Protein AF-X1I7R7-F1 (afdb_monomer_lite)

Foldseek 3Di:
DDPDDAFAEDAAEVCCCQVPVVLVDWDFDWDFDPDDLVLLLLLLVCLVVWDEWDADPPPRDIDTQKYQDPVVLAIAGDPVNQCVSCVSSVHPGQPDPVNVVSRLSNRLLNSLPPSDDEPQQWHQDPLATWGADNVPRDTDPPDADPSCNRSNNCSNVVGDRDTDTDGPDIDGSLRVQLSHNYYHYDDPPCPVVQVVCCVRPVDHDDDDDDPDDDPDDDDDDDDDPDPVVVLVVVLVVVVVCLVVQFQDDDDDDDPVVQVVSVVVCVVVVHDDDGDHVPDVVVVVVVVVCRRGGD

InterPro domains:
  IPR000185 Protein translocase subunit SecA [PR00906] (135-157)
  IPR000185 Protein translocase subunit SecA [PR00906] (172-189)
  IPR000185 Protein translocase subunit SecA [PR00906] (209-222)
  IPR000185 Protein translocase subunit SecA [PTHR30612] (4-292)
  IPR011115 SecA DEAD-like, N-terminal [PF07517] (2-197)
  IPR011115 SecA DEAD-like, N-terminal [SM00957] (1-198)
  IPR011130 SecA, preprotein cross-linking domain [PF01043] (36-154)
  IPR011130 SecA, preprotein cross-linking domain [SM00958] (32-154)
  IPR014018 SecA motor DEAD [PS51196] (1-294)
  IPR027417 P-loop containing nucleoside triphosphate hydrolase [G3DSA:3.40.50.300] (213-294)
  IPR027417 P-loop containing nucleoside triphosphate hydrolase [SSF52540] (3-211)
  IPR027417 P-loop containing nucleoside triphosphate hydrolase [SSF52540] (214-292)
  IPR036670 SecA, preprotein cross-linking domain superfamily [SSF81767] (31-164)
  IPR044722 SecA, C-terminal helicase domain [PF21090] (214-293)

pLDDT: mean 89.54, std 7.27, range [51.84, 97.81]

Organism: NCBI:txid412755

Radius of gyration: 31.07 Å; chains: 1; bounding box: 67×53×88 Å

Secondary structure (DSSP, 8-state):
--SPPP--EEEEETHHIIIIIGGGS-EEEEEE----HHHHHHHHTTGGGSPB--B-TTT--B-SSEEEETTTTEEEE-HHHHHHHHHHHT-S-S-STTTHHHHHHHHHHHHHHHT--BTTTEEEETTEEEEE-TTT--EETT---TTTHHHHHHHHTT--PPPPEEEEEEE-HHHHHTTSSEEEEE-SSTTTTHHHIIIII-PPP--PPPSS---PPPPPP---SSHHHHHHHHHHHHHHHHHTT-------SSHHHHHHHHHHHHHTT-------SS-HHHHHHHHHHTTS--

Sequence (294 aa):
NRVQRPLHYAIVDEVDSILVDEARTPLIISGPSEESTDKYYKVDKIIPRLKKGSRDEITKEETGDFIINEKERTTYLTEEGGVNVARLLGLDNLHDLDTMEYKHHVNQALRAHYNFKQDVHYMIKDGQVMIVDEFTGRMMPGRRWSDGLHQAIEAKENVKIRSENQTLATVTFQNYFRMYEKLAGMTGTAATEAMEFSQIYKLDVVVIPTNRSLIRTNYPDVIYKTEKEKFKAAVDGIEELYKKRRPVLVGTISIDKSEKLSQLLRKRNIPHNVLNAKYHQREAQIVAQAGHLG

Structure (mmCIF, N/CA/C/O backbone):
data_AF-X1I7R7-F1
#
_entry.id   AF-X1I7R7-F1
#
loop_
_atom_site.group_PDB
_atom_site.id
_atom_site.type_symbol
_atom_site.label_atom_id
_atom_site.label_alt_id
_atom_site.label_comp_id
_atom_site.label_asym_id
_atom_site.label_entity_id
_atom_site.label_seq_id
_atom_site.pdbx_PDB_ins_code
_atom_site.Cartn_x
_atom_site.Cartn_y
_atom_site.Cartn_z
_atom_site.occupancy
_atom_site.B_iso_or_equiv
_atom_site.auth_seq_id
_atom_site.auth_comp_id
_atom_site.auth_asym_id
_atom_site.auth_atom_id
_atom_site.pdbx_PDB_model_num
ATOM 1 N N . ASN A 1 1 ? -19.112 -18.665 6.125 1.00 51.84 1 ASN A N 1
ATOM 2 C CA . ASN A 1 1 ? -18.477 -19.688 5.259 1.00 51.84 1 ASN A CA 1
ATOM 3 C C . ASN A 1 1 ? -17.062 -19.262 4.901 1.00 51.84 1 ASN A C 1
ATOM 5 O O . ASN A 1 1 ? -16.901 -18.179 4.360 1.00 51.84 1 ASN A O 1
ATOM 9 N N . ARG A 1 2 ? -16.039 -20.063 5.237 1.00 75.88 2 ARG A N 1
ATOM 10 C CA . ARG A 1 2 ? -14.649 -19.836 4.795 1.00 75.88 2 ARG A CA 1
ATOM 11 C C . ARG A 1 2 ? -14.455 -20.492 3.426 1.00 75.88 2 ARG A C 1
ATOM 13 O O . ARG A 1 2 ? -14.854 -21.637 3.256 1.00 75.88 2 ARG A O 1
ATOM 20 N N . VAL A 1 3 ? -13.870 -19.769 2.470 1.00 92.62 3 VAL A N 1
ATOM 21 C CA . VAL A 1 3 ? -13.636 -20.273 1.099 1.00 92.62 3 VAL A CA 1
ATOM 22 C C . VAL A 1 3 ? -12.311 -21.028 0.951 1.00 92.62 3 VAL A C 1
ATOM 24 O O . VAL A 1 3 ? -12.148 -21.799 0.012 1.00 92.62 3 VAL A O 1
ATOM 27 N N . GLN A 1 4 ? -11.373 -20.836 1.882 1.00 91.94 4 GLN A N 1
ATOM 28 C CA . GLN A 1 4 ? -10.096 -21.549 1.918 1.00 91.94 4 GLN A CA 1
ATOM 29 C C . GLN A 1 4 ? -10.114 -22.676 2.960 1.00 91.94 4 GLN A C 1
ATOM 31 O O . GLN A 1 4 ? -10.668 -22.531 4.053 1.00 91.94 4 GLN A O 1
ATOM 36 N N . ARG A 1 5 ? -9.460 -23.787 2.611 1.00 93.12 5 ARG A N 1
ATOM 37 C CA . ARG A 1 5 ? -9.038 -24.858 3.530 1.00 93.12 5 ARG A CA 1
ATOM 38 C C . ARG A 1 5 ? -7.656 -24.522 4.138 1.00 93.12 5 ARG A C 1
ATOM 40 O O . ARG A 1 5 ? -7.064 -23.535 3.701 1.00 93.12 5 ARG A O 1
ATOM 47 N N . PRO A 1 6 ? -7.126 -25.299 5.106 1.00 93.75 6 PRO A N 1
ATOM 48 C CA . PRO A 1 6 ? -5.790 -25.065 5.662 1.00 93.75 6 PRO A CA 1
ATOM 49 C C . PRO A 1 6 ? -4.696 -24.916 4.591 1.00 93.75 6 PRO A C 1
ATOM 51 O O . PRO A 1 6 ? -4.741 -25.570 3.544 1.00 93.75 6 PRO A O 1
ATOM 54 N N . LEU A 1 7 ? -3.732 -24.032 4.857 1.00 96.38 7 LEU A N 1
ATOM 55 C CA . LEU A 1 7 ? -2.675 -23.644 3.923 1.00 96.38 7 LEU A CA 1
ATOM 56 C C . LEU A 1 7 ? -1.506 -24.634 4.002 1.00 96.38 7 LEU A C 1
ATOM 58 O O . LEU A 1 7 ? -0.688 -24.573 4.911 1.00 96.38 7 LEU A O 1
ATOM 62 N N . HIS A 1 8 ? -1.432 -25.558 3.044 1.00 96.50 8 HIS A N 1
ATOM 63 C CA . HIS A 1 8 ? -0.457 -26.652 3.083 1.00 96.50 8 HIS A CA 1
ATOM 64 C C . HIS A 1 8 ? 0.831 -26.333 2.308 1.00 96.50 8 HIS A C 1
ATOM 66 O O . HIS A 1 8 ? 1.912 -26.296 2.880 1.00 96.50 8 HIS A O 1
ATOM 72 N N . TYR A 1 9 ? 0.750 -26.087 0.995 1.00 97.69 9 TYR A N 1
ATOM 73 C CA . TYR A 1 9 ? 1.935 -25.824 0.170 1.00 97.69 9 TYR A CA 1
ATOM 74 C C . TYR A 1 9 ? 1.688 -24.700 -0.835 1.00 97.69 9 TYR A C 1
ATOM 76 O O . TYR A 1 9 ? 0.693 -24.737 -1.559 1.00 97.69 9 TYR A O 1
ATOM 84 N N . ALA A 1 10 ? 2.608 -23.735 -0.887 1.00 97.81 10 ALA A N 1
ATOM 85 C CA . ALA A 1 10 ? 2.668 -22.703 -1.916 1.00 97.81 10 ALA A CA 1
ATOM 86 C C . ALA A 1 10 ? 3.987 -22.774 -2.696 1.00 97.81 10 ALA A C 1
ATOM 88 O O . ALA A 1 10 ? 5.062 -22.915 -2.109 1.00 97.81 10 ALA A O 1
ATOM 89 N N . ILE A 1 11 ? 3.883 -22.636 -4.018 1.00 97.50 11 ILE A N 1
ATOM 90 C CA . ILE A 1 11 ? 5.006 -22.359 -4.916 1.00 97.50 11 ILE A CA 1
ATOM 91 C C . ILE A 1 11 ? 4.739 -20.986 -5.523 1.00 97.50 11 ILE A C 1
ATOM 93 O O . ILE A 1 11 ? 3.734 -20.809 -6.208 1.00 97.50 11 ILE A O 1
ATOM 97 N N . VAL A 1 12 ? 5.600 -20.022 -5.223 1.00 96.69 12 VAL A N 1
ATOM 98 C CA . VAL A 1 12 ? 5.460 -18.633 -5.664 1.00 96.69 12 VAL A CA 1
ATOM 99 C C . VAL A 1 12 ? 6.305 -18.420 -6.917 1.00 96.69 12 VAL A C 1
ATOM 101 O O . VAL A 1 12 ? 7.521 -18.601 -6.886 1.00 96.69 12 VAL A O 1
ATOM 104 N N . ASP A 1 13 ? 5.653 -18.068 -8.019 1.00 96.69 13 ASP A N 1
ATOM 105 C CA . ASP A 1 13 ? 6.329 -17.620 -9.239 1.00 96.69 13 ASP A CA 1
ATOM 106 C C . ASP A 1 13 ? 6.733 -16.145 -9.106 1.00 96.69 13 ASP A C 1
ATOM 108 O O . ASP A 1 13 ? 6.058 -15.400 -8.394 1.00 96.69 13 ASP A O 1
ATOM 112 N N . GLU A 1 14 ? 7.832 -15.743 -9.747 1.00 94.88 14 GLU A N 1
ATOM 113 C CA . GLU A 1 14 ? 8.461 -14.419 -9.578 1.00 94.88 14 GLU A CA 1
ATOM 114 C C . GLU A 1 14 ? 8.607 -14.038 -8.090 1.00 94.88 14 GLU A C 1
ATOM 116 O O . GLU A 1 14 ? 8.153 -12.993 -7.614 1.00 94.88 14 GLU A O 1
ATOM 121 N N . VAL A 1 15 ? 9.193 -14.958 -7.315 1.00 94.69 15 VAL A N 1
ATOM 122 C CA . VAL A 1 15 ? 9.205 -14.911 -5.841 1.00 94.69 15 VAL A CA 1
ATOM 123 C C . VAL A 1 15 ? 9.855 -13.652 -5.260 1.00 94.69 15 VAL A C 1
ATOM 125 O O . VAL A 1 15 ? 9.451 -13.207 -4.192 1.00 94.69 15 VAL A O 1
ATOM 128 N N . ASP A 1 16 ? 10.824 -13.053 -5.944 1.00 92.94 16 ASP A N 1
ATOM 129 C CA . ASP A 1 16 ? 11.411 -11.758 -5.588 1.00 92.94 16 ASP A CA 1
ATOM 130 C C . ASP A 1 16 ? 10.411 -10.613 -5.756 1.00 92.94 16 ASP A C 1
ATOM 132 O O . ASP A 1 16 ? 10.212 -9.827 -4.831 1.00 92.94 16 ASP A O 1
ATOM 136 N N . SER A 1 17 ? 9.683 -10.586 -6.870 1.00 90.81 17 SER A N 1
ATOM 137 C CA . SER A 1 17 ? 8.638 -9.583 -7.088 1.00 90.81 17 SER A CA 1
ATOM 138 C C . SER A 1 17 ? 7.544 -9.669 -6.013 1.00 90.81 17 SER A C 1
ATOM 140 O O . SER A 1 17 ? 7.161 -8.656 -5.434 1.00 90.81 17 SER A O 1
ATOM 142 N N . ILE A 1 18 ? 7.074 -10.875 -5.674 1.00 93.31 18 ILE A N 1
ATOM 143 C CA . ILE A 1 18 ? 5.968 -11.050 -4.717 1.00 93.31 18 ILE A CA 1
ATOM 144 C C . ILE A 1 18 ? 6.419 -10.907 -3.256 1.00 93.31 18 ILE A C 1
ATOM 146 O O . ILE A 1 18 ? 5.767 -10.232 -2.458 1.00 93.31 18 ILE A O 1
ATOM 150 N N . LEU A 1 19 ? 7.510 -11.571 -2.867 1.00 93.44 19 LEU A N 1
ATOM 151 C CA . LEU A 1 19 ? 7.908 -11.680 -1.459 1.00 93.44 19 LEU A CA 1
ATOM 152 C C . LEU A 1 19 ? 8.853 -10.574 -0.986 1.00 93.44 19 LEU A C 1
ATOM 154 O O . LEU A 1 19 ? 9.026 -10.453 0.231 1.00 93.44 19 LEU A O 1
ATOM 158 N N . VAL A 1 20 ? 9.423 -9.785 -1.905 1.00 89.19 20 VAL A N 1
ATOM 159 C CA . VAL A 1 20 ? 10.313 -8.653 -1.602 1.00 89.19 20 VAL A CA 1
ATOM 160 C C . VAL A 1 20 ? 9.685 -7.337 -2.065 1.00 89.19 20 VAL A C 1
ATOM 162 O O . VAL A 1 20 ? 9.432 -6.454 -1.242 1.00 89.19 20 VAL A O 1
ATOM 165 N N . ASP A 1 21 ? 9.368 -7.194 -3.356 1.00 87.12 21 ASP A N 1
ATOM 166 C CA . ASP A 1 21 ? 8.899 -5.910 -3.898 1.00 87.12 21 ASP A CA 1
ATOM 167 C C . ASP A 1 21 ? 7.459 -5.567 -3.493 1.00 87.12 21 ASP A C 1
ATOM 169 O O . ASP A 1 21 ? 7.218 -4.498 -2.923 1.00 87.12 21 ASP A O 1
ATOM 173 N N . GLU A 1 22 ? 6.504 -6.469 -3.723 1.00 87.88 22 GLU A N 1
ATOM 174 C CA . GLU A 1 22 ? 5.096 -6.271 -3.347 1.00 87.88 22 GLU A CA 1
ATOM 175 C C . GLU A 1 22 ? 4.872 -6.389 -1.835 1.00 87.88 22 GLU A C 1
ATOM 177 O O . GLU A 1 22 ? 3.969 -5.765 -1.267 1.00 87.88 22 GLU A O 1
ATOM 182 N N . ALA A 1 23 ? 5.749 -7.120 -1.146 1.00 88.19 23 ALA A N 1
ATOM 183 C CA . ALA A 1 23 ? 5.653 -7.354 0.287 1.00 88.19 23 ALA A CA 1
ATOM 184 C C . ALA A 1 23 ? 5.923 -6.108 1.153 1.00 88.19 23 ALA A C 1
ATOM 186 O O . ALA A 1 23 ? 5.757 -6.157 2.376 1.00 88.19 23 ALA A O 1
ATOM 187 N N . ARG A 1 24 ? 6.305 -4.976 0.544 1.00 87.75 24 ARG A N 1
ATOM 188 C CA . ARG A 1 24 ? 6.507 -3.689 1.235 1.00 87.75 24 ARG A CA 1
ATOM 189 C C . ARG A 1 24 ? 5.202 -3.071 1.731 1.00 87.75 24 ARG A C 1
ATOM 191 O O . ARG A 1 24 ? 5.218 -2.304 2.691 1.00 87.75 24 ARG A O 1
ATOM 198 N N . THR A 1 25 ? 4.082 -3.388 1.087 1.00 84.94 25 THR A N 1
ATOM 199 C CA . THR A 1 25 ? 2.754 -2.899 1.472 1.00 84.94 25 THR A CA 1
ATOM 200 C C . THR A 1 25 ? 1.888 -4.045 1.990 1.00 84.94 25 THR A C 1
ATOM 202 O O . THR A 1 25 ? 1.838 -5.100 1.359 1.00 84.94 25 THR A O 1
ATOM 205 N N . PRO A 1 26 ? 1.193 -3.880 3.129 1.00 89.38 26 PRO A N 1
ATOM 206 C CA . PRO A 1 26 ? 0.317 -4.921 3.649 1.00 89.38 26 PRO A CA 1
ATOM 207 C C . PRO A 1 26 ? -0.925 -5.107 2.770 1.00 89.38 26 PRO A C 1
ATOM 209 O O . PRO A 1 26 ? -1.418 -4.162 2.153 1.00 89.38 26 PRO A O 1
ATOM 212 N N . LEU A 1 27 ? -1.482 -6.317 2.792 1.00 90.06 27 LEU A N 1
ATOM 213 C CA . LEU A 1 27 ? -2.812 -6.597 2.269 1.00 90.06 27 LEU A CA 1
ATOM 214 C C . LEU A 1 27 ? -3.841 -6.069 3.264 1.00 90.06 27 LEU A C 1
ATOM 216 O O . LEU A 1 27 ? -3.850 -6.473 4.429 1.00 90.06 27 LEU A O 1
ATOM 220 N N . ILE A 1 28 ? -4.698 -5.167 2.797 1.00 88.75 28 ILE A N 1
ATOM 221 C CA . ILE A 1 28 ? -5.733 -4.525 3.603 1.00 88.75 28 ILE A CA 1
ATOM 222 C C . ILE A 1 28 ? -7.083 -4.791 2.950 1.00 88.75 28 ILE A C 1
ATOM 224 O O . ILE A 1 28 ? -7.280 -4.509 1.768 1.00 88.75 28 ILE A O 1
ATOM 228 N N . ILE A 1 29 ? -8.026 -5.300 3.738 1.00 86.62 29 ILE A N 1
ATOM 229 C CA . ILE A 1 29 ? -9.439 -5.320 3.375 1.00 86.62 29 ILE A CA 1
ATOM 230 C C . ILE A 1 29 ? -10.090 -4.145 4.086 1.00 86.62 29 ILE A C 1
ATOM 232 O O . ILE A 1 29 ? -10.210 -4.132 5.314 1.00 86.62 29 ILE A O 1
ATOM 236 N N . SER A 1 30 ? -10.502 -3.159 3.299 1.00 84.56 30 SER A N 1
ATOM 237 C CA . SER A 1 30 ? -11.275 -2.022 3.778 1.00 84.56 30 SER A CA 1
ATOM 238 C C . SER A 1 30 ? -12.728 -2.162 3.353 1.00 84.56 30 SER A C 1
ATOM 240 O O . SER A 1 30 ? -13.018 -2.557 2.224 1.00 84.56 30 SER A O 1
ATOM 242 N N . GLY A 1 31 ? -13.632 -1.827 4.263 1.00 80.50 31 GLY A N 1
ATOM 243 C CA . GLY A 1 31 ? -15.060 -1.728 3.994 1.00 80.50 31 GLY A CA 1
ATOM 244 C C . GLY A 1 31 ? -15.561 -0.316 4.283 1.00 80.50 31 GLY A C 1
ATOM 245 O O . GLY A 1 31 ? -14.908 0.419 5.033 1.00 80.50 31 GLY A O 1
ATOM 246 N N . PRO A 1 32 ? -16.710 0.077 3.709 1.00 73.81 32 PRO A N 1
ATOM 247 C CA . PRO A 1 32 ? -17.423 1.233 4.226 1.00 73.81 32 PRO A CA 1
ATOM 248 C C . PRO A 1 32 ? -17.744 0.970 5.701 1.00 73.81 32 PRO A C 1
ATOM 250 O O . PRO A 1 32 ? -18.145 -0.140 6.052 1.00 73.81 32 PRO A O 1
ATOM 253 N N . SER A 1 33 ? -17.567 1.968 6.566 1.00 68.12 33 SER A N 1
ATOM 254 C CA . SER A 1 33 ? -18.175 1.896 7.894 1.00 68.12 33 SER A CA 1
ATOM 255 C C . SER A 1 33 ? -19.696 1.759 7.724 1.00 68.12 33 SER A C 1
ATOM 257 O O . SER A 1 33 ? -20.301 2.546 6.993 1.00 68.12 33 SER A O 1
ATOM 259 N N . GLU A 1 34 ? -20.309 0.755 8.362 1.00 59.88 34 GLU A N 1
ATOM 260 C CA . GLU A 1 34 ? -21.772 0.550 8.375 1.00 59.88 34 GLU A CA 1
ATOM 261 C C . GLU A 1 34 ? -22.512 1.657 9.150 1.00 59.88 34 GLU A C 1
ATOM 263 O O . GLU A 1 34 ? -23.745 1.726 9.151 1.00 59.88 34 GLU A O 1
ATOM 268 N N . GLU A 1 35 ? -21.778 2.573 9.786 1.00 61.91 35 GLU A N 1
ATOM 269 C CA . GLU A 1 35 ? -22.362 3.690 10.507 1.00 61.91 35 GLU A CA 1
ATOM 270 C C . GLU A 1 35 ? -23.053 4.667 9.548 1.00 61.91 35 GLU A C 1
ATOM 272 O O . GLU A 1 35 ? -22.430 5.456 8.831 1.00 61.91 35 GLU A O 1
ATOM 277 N N . SER A 1 36 ? -24.386 4.652 9.576 1.00 68.31 36 SER A N 1
ATOM 278 C CA . SER A 1 36 ? -25.195 5.702 8.966 1.00 68.31 36 SER A CA 1
ATOM 279 C C . SER A 1 36 ? -24.791 7.055 9.560 1.00 68.31 36 SER A C 1
ATOM 281 O O . SER A 1 36 ? -24.978 7.305 10.753 1.00 68.31 36 SER A O 1
ATOM 283 N N . THR A 1 37 ? -24.293 7.957 8.710 1.00 79.88 37 THR A N 1
ATOM 284 C CA . THR A 1 37 ? -23.982 9.353 9.064 1.00 79.88 37 THR A CA 1
ATOM 285 C C . THR A 1 37 ? -25.158 10.063 9.740 1.00 79.88 37 THR A C 1
ATOM 287 O O . THR A 1 37 ? -24.956 10.980 10.533 1.00 79.88 37 THR A O 1
ATOM 290 N N . ASP A 1 38 ? -26.390 9.610 9.491 1.00 84.56 38 ASP A N 1
ATOM 291 C CA . ASP A 1 38 ? -27.598 10.162 10.103 1.00 84.56 38 ASP A CA 1
ATOM 292 C C . ASP A 1 38 ? -27.660 9.912 11.613 1.00 84.56 38 ASP A C 1
ATOM 294 O O . ASP A 1 38 ? -28.239 10.723 12.339 1.00 84.56 38 ASP A O 1
ATOM 298 N N . LYS A 1 39 ? -27.066 8.815 12.111 1.00 88.12 39 LYS A N 1
ATOM 299 C CA . LYS A 1 39 ? -27.020 8.510 13.550 1.00 88.12 39 LYS A CA 1
ATOM 300 C C . LYS A 1 39 ? -26.248 9.589 14.306 1.00 88.12 39 LYS A C 1
ATOM 302 O O . LYS A 1 39 ? -26.757 10.087 15.307 1.00 88.12 39 LYS A O 1
ATOM 307 N N . TYR A 1 40 ? -25.103 10.025 13.779 1.00 90.62 40 TYR A N 1
ATOM 308 C CA . TYR A 1 40 ? -24.314 11.116 14.358 1.00 90.62 40 TYR A CA 1
ATOM 309 C C . TYR A 1 40 ? -25.117 12.417 14.454 1.00 90.62 40 TYR A C 1
ATOM 311 O O . TYR A 1 40 ? -25.186 13.006 15.528 1.00 90.62 40 TYR A O 1
ATOM 319 N N . TYR A 1 41 ? -25.807 12.826 13.384 1.00 91.19 41 TYR A N 1
ATOM 320 C CA . TYR A 1 41 ? -26.643 14.033 13.413 1.00 91.19 41 TYR A CA 1
ATOM 321 C C . TYR A 1 41 ? -27.858 13.914 14.346 1.00 91.19 41 TYR A C 1
ATOM 323 O O . TYR A 1 41 ? -28.276 14.903 14.948 1.00 91.19 41 TYR A O 1
ATOM 331 N N . LYS A 1 42 ? -28.471 12.727 14.464 1.00 90.88 42 LYS A N 1
ATOM 332 C CA . LYS A 1 42 ? -29.591 12.492 15.394 1.00 90.88 42 LYS A CA 1
ATOM 333 C C . LYS A 1 42 ? -29.139 12.575 16.849 1.00 90.88 42 LYS A C 1
ATOM 335 O O . LYS A 1 42 ? -29.814 13.217 17.650 1.00 90.88 42 LYS A O 1
ATOM 340 N N . VAL A 1 43 ? -28.012 11.942 17.168 1.00 92.75 43 VAL A N 1
ATOM 341 C CA . VAL A 1 43 ? -27.431 11.947 18.512 1.00 92.75 43 VAL A CA 1
ATOM 342 C C . VAL A 1 43 ? -26.952 13.348 18.885 1.00 92.75 43 VAL A C 1
ATOM 344 O O . VAL A 1 43 ? -27.277 13.831 19.964 1.00 92.75 43 VAL A O 1
ATOM 347 N N . ASP A 1 44 ? -26.268 14.051 17.985 1.00 94.62 44 ASP A N 1
ATOM 348 C CA . ASP A 1 44 ? -25.778 15.407 18.243 1.00 94.62 44 ASP A CA 1
ATOM 349 C C . ASP A 1 44 ? -26.901 16.373 18.674 1.00 94.62 44 ASP A C 1
ATOM 351 O O . ASP A 1 44 ? -26.768 17.096 19.660 1.00 94.62 44 ASP A O 1
ATOM 355 N N . LYS A 1 45 ? -28.078 16.289 18.035 1.00 93.56 45 LYS A N 1
ATOM 356 C CA . LYS A 1 45 ? -29.256 17.114 18.368 1.00 93.56 45 LYS A CA 1
ATOM 357 C C . LYS A 1 45 ? -29.782 16.932 19.792 1.00 93.56 45 LYS A C 1
ATOM 359 O O . LYS A 1 45 ? -30.460 17.831 20.299 1.00 93.56 45 LYS A O 1
ATOM 364 N N . ILE A 1 46 ? -29.553 15.774 20.413 1.00 93.50 46 ILE A N 1
ATOM 365 C CA . ILE A 1 46 ? -30.055 15.489 21.762 1.00 93.50 46 ILE A CA 1
ATOM 366 C C . ILE A 1 46 ? -29.037 15.834 22.849 1.00 93.50 46 ILE A C 1
ATOM 368 O O . ILE A 1 46 ? -29.464 16.110 23.968 1.00 93.50 46 ILE A O 1
ATOM 372 N N . ILE A 1 47 ? -27.735 15.896 22.534 1.00 93.75 47 ILE A N 1
ATOM 373 C CA . ILE A 1 47 ? -26.676 16.166 23.522 1.00 93.75 47 ILE A CA 1
ATOM 374 C C . ILE A 1 47 ? -26.917 17.462 24.314 1.00 93.75 47 ILE A C 1
ATOM 376 O O . ILE A 1 47 ? -26.882 17.396 25.542 1.00 93.75 47 ILE A O 1
ATOM 380 N N . PRO A 1 48 ? -27.274 18.610 23.698 1.00 91.81 48 PRO A N 1
ATOM 381 C CA . PRO A 1 48 ? -27.532 19.843 24.446 1.00 91.81 48 PRO A CA 1
ATOM 382 C C . PRO A 1 48 ? -28.724 19.774 25.414 1.00 91.81 48 PRO A C 1
ATOM 384 O O . PRO A 1 48 ? -28.892 20.669 26.239 1.00 91.81 48 PRO A O 1
ATOM 387 N N . ARG A 1 49 ? -29.589 18.755 25.297 1.00 92.00 49 ARG A N 1
ATOM 388 C CA . ARG A 1 49 ? -30.761 18.557 26.167 1.00 92.00 49 ARG A CA 1
ATOM 389 C C . ARG A 1 49 ? -30.444 17.728 27.410 1.00 92.00 49 ARG A C 1
ATOM 391 O O . ARG A 1 49 ? -31.289 17.661 28.303 1.00 92.00 49 ARG A O 1
ATOM 398 N N . LEU A 1 50 ? -29.277 17.089 27.451 1.00 92.56 50 LEU A N 1
ATOM 399 C CA . LEU A 1 50 ? -28.843 16.276 28.579 1.00 92.56 50 LEU A CA 1
ATOM 400 C C . LEU A 1 50 ? -28.323 17.171 29.707 1.00 92.56 50 LEU A C 1
ATOM 402 O O . LEU A 1 50 ? -27.661 18.187 29.485 1.00 92.56 50 LEU A O 1
ATOM 406 N N . LYS A 1 51 ? -28.626 16.789 30.941 1.00 91.62 51 LYS A N 1
ATOM 407 C CA . LYS A 1 51 ? -28.230 17.488 32.157 1.00 91.62 51 LYS A CA 1
ATOM 408 C C . LYS A 1 51 ? -26.931 16.911 32.693 1.00 91.62 51 LYS A C 1
ATOM 410 O O . LYS A 1 51 ? -26.850 15.725 33.006 1.00 91.62 51 LYS A O 1
ATOM 415 N N . LYS A 1 52 ? -25.933 17.780 32.860 1.00 91.50 52 LYS A N 1
ATOM 416 C CA . LYS A 1 52 ? -24.688 17.428 33.542 1.00 91.50 52 LYS A CA 1
ATOM 417 C C . LYS A 1 52 ? -24.989 17.033 34.987 1.00 91.50 52 LYS A C 1
ATOM 419 O O . LYS A 1 52 ? -25.631 17.779 35.723 1.00 91.50 52 LYS A O 1
ATOM 424 N N . GLY A 1 53 ? -24.479 15.874 35.350 1.00 88.69 53 GLY A N 1
ATOM 425 C CA . GLY A 1 53 ? -24.553 15.260 36.654 1.00 88.69 53 GLY A CA 1
ATOM 426 C C . GLY A 1 53 ? -23.314 15.449 37.518 1.00 88.69 53 GLY A C 1
ATOM 427 O O . GLY A 1 53 ? -22.297 15.999 37.082 1.00 88.69 53 GLY A O 1
ATOM 428 N N . SER A 1 54 ? -23.385 14.921 38.736 1.00 83.94 54 SER A N 1
ATOM 429 C CA . SER A 1 54 ? -22.241 14.752 39.633 1.00 83.94 54 SER A CA 1
ATOM 430 C C . SER A 1 54 ? -22.265 13.377 40.285 1.00 83.94 54 SER A C 1
ATOM 432 O O . SER A 1 54 ? -23.337 12.826 40.543 1.00 83.94 54 SER A O 1
ATOM 434 N N . ARG A 1 55 ? -21.074 12.855 40.577 1.00 81.44 55 ARG A N 1
ATOM 435 C CA . ARG A 1 55 ? -20.888 11.650 41.379 1.00 81.44 55 ARG A CA 1
ATOM 436 C C . ARG A 1 55 ? -20.459 12.035 42.784 1.00 81.44 55 ARG A C 1
ATOM 438 O O . ARG A 1 55 ? -19.480 12.764 42.931 1.00 81.44 55 ARG A O 1
ATOM 445 N N . ASP A 1 56 ? -21.168 11.536 43.785 1.00 78.56 56 ASP A N 1
ATOM 446 C CA . ASP A 1 56 ? -20.775 11.700 45.182 1.00 78.56 56 ASP A CA 1
ATOM 447 C C . ASP A 1 56 ? -19.566 10.796 45.496 1.00 78.56 56 ASP A C 1
ATOM 449 O O . ASP A 1 56 ? -19.576 9.597 45.204 1.00 78.56 56 ASP A O 1
ATOM 453 N N . GLU A 1 57 ? -18.495 11.361 46.059 1.00 74.56 57 GLU A N 1
ATOM 454 C CA . GLU A 1 57 ? -17.258 10.621 46.356 1.00 74.56 57 GLU A CA 1
ATOM 455 C C . GLU A 1 57 ? -17.420 9.622 47.520 1.00 74.56 57 GLU A C 1
ATOM 457 O O . GLU A 1 57 ? -16.643 8.670 47.623 1.00 74.56 57 GLU A O 1
ATOM 462 N N . ILE A 1 58 ? -18.434 9.805 48.375 1.00 73.62 58 ILE A N 1
ATOM 463 C CA . ILE A 1 58 ? -18.680 9.010 49.583 1.00 73.62 58 ILE A CA 1
ATOM 464 C C . ILE A 1 58 ? -19.733 7.933 49.310 1.00 73.62 58 ILE A C 1
ATOM 466 O O . ILE A 1 58 ? -19.488 6.755 49.578 1.00 73.62 58 ILE A O 1
ATOM 470 N N . THR A 1 59 ? -20.893 8.307 48.763 1.00 76.12 59 THR A N 1
ATOM 471 C CA . THR A 1 59 ? -22.000 7.361 48.516 1.00 76.12 59 THR A CA 1
ATOM 472 C C . THR A 1 59 ? -21.893 6.653 47.166 1.00 76.12 59 THR A C 1
ATOM 474 O O . THR A 1 59 ? -22.560 5.643 46.951 1.00 76.12 59 THR A O 1
ATOM 477 N N . LYS A 1 60 ? -21.024 7.142 46.265 1.00 77.50 60 LYS A N 1
ATOM 478 C CA . LYS A 1 60 ? -20.899 6.706 44.861 1.00 77.50 60 LYS A CA 1
ATOM 479 C C . LYS A 1 60 ? -22.188 6.838 44.049 1.00 77.50 60 LYS A C 1
ATOM 481 O O . LYS A 1 60 ? -22.243 6.286 42.949 1.00 77.50 60 LYS A O 1
ATOM 486 N N . GLU A 1 61 ? -23.181 7.564 44.552 1.00 78.88 61 GLU A N 1
ATOM 487 C CA . GLU A 1 61 ? -24.412 7.836 43.821 1.00 78.88 61 GLU A CA 1
ATOM 488 C C . GLU A 1 61 ? -24.135 8.810 42.673 1.00 78.88 61 GLU A C 1
ATOM 490 O O . GLU A 1 61 ? -23.403 9.795 42.811 1.00 78.88 61 GLU A O 1
ATOM 495 N N . GLU A 1 62 ? -24.704 8.492 41.516 1.00 84.19 62 GLU A N 1
ATOM 496 C CA . GLU A 1 62 ? -24.597 9.271 40.290 1.00 84.19 62 GLU A CA 1
ATOM 497 C C . GLU A 1 62 ? -25.936 9.960 40.044 1.00 84.19 62 GLU A C 1
ATOM 499 O O . GLU A 1 62 ? -26.992 9.338 40.130 1.00 84.19 62 GLU A O 1
ATOM 504 N N . THR A 1 63 ? -25.890 11.257 39.760 1.00 85.19 63 THR A N 1
ATOM 505 C CA . THR A 1 63 ? -27.077 12.077 39.475 1.00 85.19 63 THR A CA 1
ATOM 506 C C . THR A 1 63 ? -26.997 12.626 38.062 1.00 85.19 63 THR A C 1
ATOM 508 O O . THR A 1 63 ? -25.892 12.824 37.564 1.00 85.19 63 THR A O 1
ATOM 511 N N . GLY A 1 64 ? -28.133 12.935 37.433 1.00 89.25 64 GLY A N 1
ATOM 512 C CA . GLY A 1 64 ? -28.165 13.587 36.121 1.00 89.25 64 GLY A CA 1
ATOM 513 C C . GLY A 1 64 ? -27.868 12.627 34.971 1.00 89.25 64 GLY A C 1
ATOM 514 O O . GLY A 1 64 ? -27.713 11.429 35.172 1.00 89.25 64 GLY A O 1
ATOM 515 N N . ASP A 1 65 ? -27.787 13.152 33.747 1.00 89.69 65 ASP A N 1
ATOM 516 C CA . ASP A 1 65 ? -27.728 12.325 32.537 1.00 89.69 65 ASP A CA 1
ATOM 517 C C . ASP A 1 65 ? -26.300 11.864 32.182 1.00 89.69 65 ASP A C 1
ATOM 519 O O . ASP A 1 65 ? -26.096 10.816 31.573 1.00 89.69 65 ASP A O 1
ATOM 523 N N . PHE A 1 66 ? -25.278 12.643 32.524 1.00 92.81 66 PHE A N 1
ATOM 524 C CA . PHE A 1 66 ? -23.886 12.290 32.230 1.00 92.81 66 PHE A CA 1
ATOM 525 C C . PHE A 1 66 ? -22.924 12.928 33.224 1.00 92.81 66 PHE A C 1
ATOM 527 O O . PHE A 1 66 ? -23.187 14.006 33.761 1.00 92.81 66 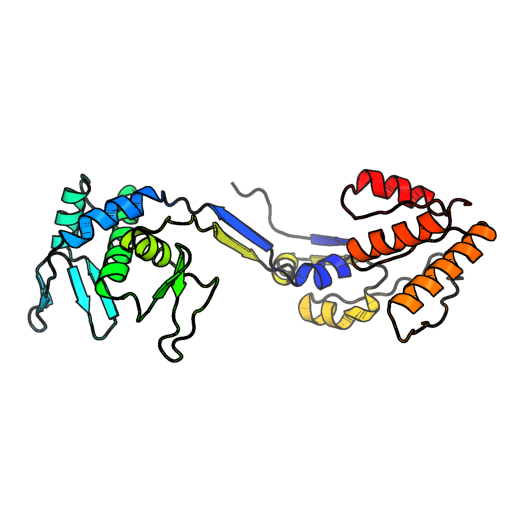PHE A O 1
ATOM 534 N N . ILE A 1 67 ? -21.768 12.299 33.422 1.00 90.50 67 ILE A N 1
ATOM 535 C CA . ILE A 1 67 ? -20.717 12.784 34.321 1.00 90.50 67 ILE A CA 1
ATOM 536 C C . ILE A 1 67 ? -19.470 13.116 33.508 1.00 90.50 67 ILE A C 1
ATOM 538 O O . ILE A 1 67 ? -19.057 12.357 32.632 1.00 90.50 67 ILE A O 1
ATOM 542 N N . ILE A 1 68 ? -18.850 14.253 33.832 1.00 88.88 68 ILE A N 1
ATOM 543 C CA . ILE A 1 68 ? -17.553 14.661 33.285 1.00 88.88 68 ILE A CA 1
ATOM 544 C C . ILE A 1 68 ? -16.490 14.404 34.349 1.00 88.88 68 ILE A C 1
ATOM 546 O O . ILE A 1 68 ? -16.529 15.007 35.422 1.00 88.88 68 ILE A O 1
ATOM 550 N N . ASN A 1 69 ? -15.515 13.559 34.035 1.00 84.94 69 ASN A N 1
ATOM 551 C CA . ASN A 1 69 ? -14.304 13.412 34.825 1.00 84.94 69 ASN A CA 1
ATOM 552 C C . ASN A 1 69 ? -13.200 14.292 34.224 1.00 84.94 69 ASN A C 1
ATOM 554 O O . ASN A 1 69 ? -12.560 13.937 33.234 1.00 84.94 69 ASN A O 1
ATOM 558 N N . GLU A 1 70 ? -12.968 15.457 34.829 1.00 77.50 70 GLU A N 1
ATOM 559 C CA . GLU A 1 70 ? -11.955 16.410 34.357 1.00 77.50 70 GLU A CA 1
ATOM 560 C C . GLU A 1 70 ? -10.519 15.895 34.544 1.00 77.50 70 GLU A C 1
ATOM 562 O O . GLU A 1 70 ? -9.654 16.221 33.732 1.00 77.50 70 GLU A O 1
ATOM 567 N N . LYS A 1 71 ? -10.266 15.045 35.555 1.00 77.25 71 LYS A N 1
ATOM 568 C CA . LYS A 1 71 ? -8.937 14.450 35.792 1.00 77.25 71 LYS A CA 1
ATOM 569 C C . LYS A 1 71 ? -8.560 13.463 34.692 1.00 77.25 71 LYS A C 1
ATOM 571 O O . LYS A 1 71 ? -7.425 13.463 34.231 1.00 77.25 71 LYS A O 1
ATOM 576 N N . GLU A 1 72 ? -9.515 12.642 34.265 1.00 76.06 72 GLU A N 1
ATOM 577 C CA . GLU A 1 72 ? -9.299 11.632 33.222 1.00 76.06 72 GLU A CA 1
ATOM 578 C C . GLU A 1 72 ? -9.626 12.145 31.814 1.00 76.06 72 GLU A C 1
ATOM 580 O O . GLU A 1 72 ? -9.388 11.443 30.834 1.00 76.06 72 GLU A O 1
ATOM 585 N N . ARG A 1 73 ? -10.170 13.367 31.695 1.00 74.88 73 ARG A N 1
ATOM 586 C CA . ARG A 1 73 ? -10.739 13.909 30.450 1.00 74.88 73 ARG A CA 1
ATOM 587 C C . ARG A 1 73 ? -11.693 12.907 29.780 1.00 74.88 73 ARG A C 1
ATOM 589 O O . ARG A 1 73 ? -11.711 12.770 28.555 1.00 74.88 73 ARG A O 1
ATOM 596 N N . THR A 1 74 ? -12.507 12.230 30.582 1.00 81.06 74 THR A N 1
ATOM 597 C CA . THR A 1 74 ? -13.536 11.297 30.117 1.00 81.06 74 THR A CA 1
ATOM 598 C C . THR A 1 74 ? -14.915 11.849 30.444 1.00 81.06 74 THR A C 1
ATOM 600 O O . THR A 1 74 ? -15.108 12.547 31.438 1.00 81.06 74 THR A O 1
ATOM 603 N N . THR A 1 75 ? -15.880 11.556 29.581 1.00 87.38 75 THR A N 1
ATOM 604 C CA . THR A 1 75 ? -17.296 11.822 29.833 1.00 87.38 75 THR A CA 1
ATOM 605 C C . THR A 1 75 ? -18.042 10.533 29.546 1.00 87.38 75 THR A C 1
ATOM 607 O O . THR A 1 75 ? -17.790 9.908 28.514 1.00 87.38 75 THR A O 1
ATOM 610 N N . TYR A 1 76 ? -18.912 10.120 30.461 1.00 84.25 76 TYR A N 1
ATOM 611 C CA . TYR A 1 76 ? -19.709 8.906 30.318 1.00 84.25 76 TYR A CA 1
ATOM 612 C C . TYR A 1 76 ? -21.163 9.156 30.711 1.00 84.25 76 TYR A C 1
ATOM 614 O O . TYR A 1 76 ? -21.469 10.014 31.542 1.00 84.25 76 TYR A O 1
ATOM 622 N N . LEU A 1 77 ? -22.049 8.408 30.060 1.00 91.25 77 LEU A N 1
ATOM 623 C CA . LEU A 1 77 ? -23.486 8.407 30.304 1.00 91.25 77 LEU A CA 1
ATOM 624 C C . LEU A 1 77 ? -23.807 7.651 31.604 1.00 91.25 77 LEU A C 1
ATOM 626 O O . LEU A 1 77 ? -23.267 6.565 31.820 1.00 91.25 77 LEU A O 1
ATOM 630 N N . THR A 1 78 ? -24.679 8.209 32.445 1.00 91.00 78 THR A N 1
ATOM 631 C CA . THR A 1 78 ? -25.197 7.531 33.648 1.00 91.00 78 THR A CA 1
ATOM 632 C C . THR A 1 78 ? -26.359 6.600 33.284 1.00 91.00 78 THR A C 1
ATOM 634 O O . THR A 1 78 ? -26.899 6.665 32.178 1.00 91.00 78 THR A O 1
ATOM 637 N N . GLU A 1 79 ? -26.799 5.755 34.219 1.00 86.75 79 GLU A N 1
ATOM 638 C CA . GLU A 1 79 ? -28.007 4.933 34.028 1.00 86.75 79 GLU A CA 1
ATOM 639 C C . GLU A 1 79 ? -29.272 5.796 33.836 1.00 86.75 79 GLU A C 1
ATOM 641 O O . GLU A 1 79 ? -30.069 5.542 32.932 1.00 86.75 79 GLU A O 1
ATOM 646 N N . GLU A 1 80 ? -29.424 6.879 34.613 1.00 87.69 80 GLU A N 1
ATOM 647 C CA . GLU A 1 80 ? -30.531 7.841 34.458 1.00 87.69 80 GLU A CA 1
ATOM 648 C C . GLU A 1 80 ? -30.504 8.504 33.069 1.00 87.69 80 GLU A C 1
ATOM 650 O O . GLU A 1 80 ? -31.526 8.579 32.376 1.00 87.69 80 GLU A O 1
ATOM 655 N N . GLY A 1 81 ? -29.312 8.897 32.613 1.00 89.12 81 GLY A N 1
ATOM 656 C CA . GLY A 1 81 ? -29.108 9.439 31.277 1.00 89.12 81 GLY A CA 1
ATOM 657 C C . GLY A 1 81 ? -29.389 8.441 30.172 1.00 89.12 81 GLY A C 1
ATOM 658 O O . GLY A 1 81 ? -29.936 8.824 29.141 1.00 89.12 81 GLY A O 1
ATOM 659 N N . GLY A 1 82 ? -29.083 7.162 30.389 1.00 88.62 82 GLY A N 1
ATOM 660 C CA . GLY A 1 82 ? -29.426 6.083 29.470 1.00 88.62 82 GLY A CA 1
ATOM 661 C C . GLY A 1 82 ? -30.923 6.035 29.174 1.00 88.62 82 GLY A C 1
ATOM 662 O O . GLY A 1 82 ? -31.327 6.033 28.009 1.00 88.62 82 GLY A O 1
ATOM 663 N N . VAL A 1 83 ? -31.751 6.098 30.219 1.00 89.25 83 VAL A N 1
ATOM 664 C CA . VAL A 1 83 ? -33.218 6.124 30.096 1.00 89.25 83 VAL A CA 1
ATOM 665 C C . VAL A 1 83 ? -33.697 7.399 29.396 1.00 89.25 83 VAL A C 1
ATOM 667 O O . VAL A 1 83 ? -34.559 7.350 28.513 1.00 89.25 83 VAL A O 1
ATOM 670 N N . ASN A 1 84 ? -33.131 8.556 29.747 1.00 90.25 84 ASN A N 1
ATOM 671 C CA . ASN A 1 84 ? -33.524 9.827 29.143 1.00 90.25 84 ASN A CA 1
ATOM 672 C C . ASN A 1 84 ? -33.149 9.898 27.651 1.00 90.25 84 ASN A C 1
ATOM 674 O O . ASN A 1 84 ? -33.960 10.320 26.824 1.00 90.25 84 ASN A O 1
ATOM 678 N N . VAL A 1 85 ? -31.952 9.432 27.292 1.00 92.00 85 VAL A N 1
ATOM 679 C CA . VAL A 1 85 ? -31.471 9.337 25.909 1.00 92.00 85 VAL A CA 1
ATOM 680 C C . VAL A 1 85 ? -32.333 8.377 25.095 1.00 92.00 85 VAL A C 1
ATOM 682 O O . VAL A 1 85 ? -32.743 8.747 23.995 1.00 92.00 85 VAL A O 1
ATOM 685 N N . ALA A 1 86 ? -32.663 7.194 25.628 1.00 89.81 86 ALA A N 1
ATOM 686 C CA . ALA A 1 86 ? -33.556 6.244 24.962 1.00 89.81 86 ALA A CA 1
ATOM 687 C C . ALA A 1 86 ? -34.898 6.910 24.618 1.00 89.81 86 ALA A C 1
ATOM 689 O O . ALA A 1 86 ? -35.309 6.938 23.457 1.00 89.81 86 ALA A O 1
ATOM 690 N N . ARG A 1 87 ? -35.505 7.602 25.591 1.00 89.38 87 ARG A N 1
ATOM 691 C CA . ARG A 1 87 ? -36.744 8.367 25.391 1.00 89.38 87 ARG A CA 1
ATOM 692 C C . ARG A 1 87 ? -36.608 9.475 24.340 1.00 89.38 87 ARG A C 1
ATOM 694 O O . ARG A 1 87 ? -37.523 9.668 23.544 1.00 89.38 87 ARG A O 1
ATOM 701 N N . LEU A 1 88 ? -35.497 10.215 24.327 1.00 89.69 88 LEU A N 1
ATOM 702 C CA . LEU A 1 88 ? -35.251 11.289 23.351 1.00 89.69 88 LEU A CA 1
ATOM 703 C C . LEU A 1 88 ? -35.029 10.762 21.925 1.00 89.69 88 LEU A C 1
ATOM 705 O O . LEU A 1 88 ? -35.356 11.464 20.967 1.00 89.69 88 LEU A O 1
ATOM 709 N N . LEU A 1 89 ? -34.488 9.550 21.787 1.00 88.44 89 LEU A N 1
ATOM 710 C CA . LEU A 1 89 ? -34.284 8.871 20.504 1.00 88.44 89 LEU A CA 1
ATOM 711 C C . LEU A 1 89 ? -35.498 8.040 20.059 1.00 88.44 89 LEU A C 1
ATOM 713 O O . LEU A 1 89 ? -35.517 7.587 18.916 1.00 88.44 89 LEU A O 1
ATOM 717 N N . GLY A 1 90 ? -36.507 7.874 20.921 1.00 88.44 90 GLY A N 1
ATOM 718 C CA . GLY A 1 90 ? -37.671 7.023 20.661 1.00 88.44 90 GLY A CA 1
ATOM 719 C C . GLY A 1 90 ? -37.344 5.527 20.695 1.00 88.44 90 GLY A C 1
ATOM 720 O O . GLY A 1 90 ? -37.926 4.768 19.927 1.00 88.44 90 GLY A O 1
ATOM 721 N N . LEU A 1 91 ? -36.384 5.128 21.534 1.00 86.94 91 LEU A N 1
ATOM 722 C CA . LEU A 1 91 ? -35.935 3.751 21.747 1.00 86.94 91 LEU A CA 1
ATOM 723 C C . LEU A 1 91 ? -36.428 3.235 23.106 1.00 86.94 91 LEU A C 1
ATOM 725 O O . LEU A 1 91 ? -36.573 4.018 24.046 1.00 86.94 91 LEU A O 1
ATOM 729 N N . ASP A 1 92 ? -36.625 1.921 23.223 1.00 81.88 92 ASP A N 1
ATOM 730 C CA . ASP A 1 92 ? -37.048 1.287 24.479 1.00 81.88 92 ASP A CA 1
ATOM 731 C C . ASP A 1 92 ? -35.912 1.244 25.515 1.00 81.88 92 ASP A C 1
ATOM 733 O O . ASP A 1 92 ? -36.128 1.499 26.699 1.00 81.88 92 ASP A O 1
ATOM 737 N N . ASN A 1 93 ? -34.684 0.949 25.075 1.00 83.50 93 ASN A N 1
ATOM 738 C CA . ASN A 1 93 ? -33.474 0.970 25.897 1.00 83.50 93 ASN A CA 1
ATOM 739 C C . ASN A 1 93 ? -32.211 1.198 25.031 1.00 83.50 93 ASN A C 1
ATOM 741 O O . ASN A 1 93 ? -32.311 1.414 23.825 1.00 83.50 93 ASN A O 1
ATOM 745 N N . LEU A 1 94 ? -31.029 1.202 25.662 1.00 82.31 94 LEU A N 1
ATOM 746 C CA . LEU A 1 94 ? -29.712 1.354 25.014 1.00 82.31 94 LEU A CA 1
ATOM 747 C C . LEU A 1 94 ? -28.780 0.144 25.225 1.00 82.31 94 LEU A C 1
ATOM 749 O O . LEU A 1 94 ? -27.561 0.259 25.058 1.00 82.31 94 LEU A O 1
ATOM 753 N N . HIS A 1 95 ? -29.323 -0.981 25.687 1.00 80.12 95 HIS A N 1
ATOM 754 C CA . HIS A 1 95 ? -28.555 -2.167 26.079 1.00 80.12 95 HIS A CA 1
ATOM 755 C C . HIS A 1 95 ? -28.761 -3.349 25.131 1.00 80.12 95 HIS A C 1
ATOM 757 O O . HIS A 1 95 ? -27.931 -4.257 25.114 1.00 80.12 95 HIS A O 1
ATOM 763 N N . ASP A 1 96 ? -29.829 -3.329 24.336 1.00 83.00 96 ASP A N 1
ATOM 764 C CA . ASP A 1 96 ? -30.072 -4.339 23.316 1.00 83.00 96 ASP A CA 1
ATOM 765 C C . ASP A 1 96 ? -29.033 -4.253 22.194 1.00 83.00 96 ASP A C 1
ATOM 767 O O . ASP A 1 96 ? -28.511 -3.177 21.891 1.00 83.00 96 ASP A O 1
ATOM 771 N N . LEU A 1 97 ? -28.772 -5.385 21.535 1.00 73.69 97 LEU A N 1
ATOM 772 C CA . LEU A 1 97 ? -27.792 -5.503 20.446 1.00 73.69 97 LEU A CA 1
ATOM 773 C C . LEU A 1 97 ? -27.986 -4.432 19.358 1.00 73.69 97 LEU A C 1
ATOM 775 O O . LEU A 1 97 ? -27.008 -3.848 18.901 1.00 73.69 97 LEU A O 1
ATOM 779 N N . ASP A 1 98 ? -29.237 -4.107 19.026 1.00 72.81 98 ASP A N 1
ATOM 780 C CA . ASP A 1 98 ? -29.581 -3.118 17.996 1.00 72.81 98 ASP A CA 1
ATOM 781 C C . ASP A 1 98 ? -29.442 -1.656 18.474 1.00 72.81 98 ASP A C 1
ATOM 783 O O . ASP A 1 98 ? -29.377 -0.726 17.669 1.00 72.81 98 ASP A O 1
ATOM 787 N N . THR A 1 99 ? -29.393 -1.426 19.791 1.00 80.62 99 THR A N 1
ATOM 788 C CA . THR A 1 99 ? -29.339 -0.085 20.411 1.00 80.62 99 THR A CA 1
ATOM 789 C C . THR A 1 99 ? -27.970 0.248 21.010 1.00 80.62 99 THR A C 1
ATOM 791 O O . THR A 1 99 ? -27.673 1.415 21.282 1.00 80.62 99 THR A O 1
ATOM 794 N N . MET A 1 100 ? -27.090 -0.749 21.135 1.00 80.06 100 MET A N 1
ATOM 795 C CA . MET A 1 100 ? -25.730 -0.596 21.653 1.00 80.06 100 MET A CA 1
ATOM 796 C C . MET A 1 100 ? -24.881 0.366 20.803 1.00 80.06 100 MET A C 1
ATOM 798 O O . MET A 1 100 ? -24.068 1.120 21.340 1.00 80.06 100 MET A O 1
ATOM 802 N N . GLU A 1 101 ? -25.121 0.424 19.491 1.00 82.69 101 GLU A N 1
ATOM 803 C CA . GLU A 1 101 ? -24.487 1.410 18.607 1.00 82.69 101 GLU A CA 1
ATOM 804 C C . GLU A 1 101 ? -24.881 2.852 18.961 1.00 82.69 101 GLU A C 1
ATOM 806 O O . GLU A 1 101 ? -24.040 3.751 18.964 1.00 82.69 101 GLU A O 1
ATOM 811 N N . TYR A 1 102 ? -26.146 3.097 19.329 1.00 87.88 102 TYR A N 1
ATOM 812 C CA . TYR A 1 102 ? -26.581 4.422 19.781 1.00 87.88 102 TYR A CA 1
ATOM 813 C C . TYR A 1 102 ? -25.889 4.822 21.079 1.00 87.88 102 TYR A C 1
ATOM 815 O O . TYR A 1 102 ? -25.477 5.974 21.216 1.00 87.88 102 TYR A O 1
ATOM 823 N N . LYS A 1 103 ? -25.692 3.875 22.003 1.00 88.62 103 LYS A N 1
ATOM 824 C CA . LYS A 1 103 ? -24.918 4.113 23.227 1.00 88.62 103 LYS A CA 1
ATOM 825 C C . LYS A 1 103 ? -23.483 4.540 22.910 1.00 88.62 103 LYS A C 1
ATOM 827 O O . LYS A 1 103 ? -22.983 5.489 23.516 1.00 88.62 103 LYS A O 1
ATOM 832 N N . HIS A 1 104 ? -22.838 3.881 21.945 1.00 89.25 104 HIS A N 1
ATOM 833 C CA . HIS A 1 104 ? -21.501 4.259 21.476 1.00 89.25 104 HIS A CA 1
ATOM 834 C C . HIS A 1 104 ? -21.476 5.686 20.924 1.00 89.25 104 HIS A C 1
ATOM 836 O O . HIS A 1 104 ? -20.718 6.525 21.413 1.00 89.25 104 HIS A O 1
ATOM 842 N N . HIS A 1 105 ? -22.366 6.002 19.980 1.00 90.44 105 HIS A N 1
ATOM 843 C CA . HIS A 1 105 ? -22.454 7.338 19.389 1.00 90.44 105 HIS A CA 1
ATOM 844 C C . HIS A 1 105 ? -22.733 8.433 20.425 1.00 90.44 105 HIS A C 1
ATOM 846 O O . HIS A 1 105 ? -22.141 9.508 20.348 1.00 90.44 105 HIS A O 1
ATOM 852 N N . VAL A 1 106 ? -23.598 8.172 21.411 1.00 92.81 106 VAL A N 1
ATOM 853 C CA . VAL A 1 106 ? -23.906 9.118 22.497 1.00 92.81 106 VAL A CA 1
ATOM 854 C C . VAL A 1 106 ? -22.664 9.408 23.332 1.00 92.81 106 VAL A C 1
ATOM 856 O O . VAL A 1 106 ? -22.368 10.574 23.587 1.00 92.81 106 VAL A O 1
ATOM 859 N N . ASN A 1 107 ? -21.885 8.386 23.691 1.00 91.81 107 ASN A N 1
ATOM 860 C CA . ASN A 1 107 ? -20.628 8.584 24.411 1.00 91.81 107 ASN A CA 1
ATOM 861 C C . ASN A 1 107 ? -19.609 9.390 23.585 1.00 91.81 107 ASN A C 1
ATOM 863 O O . ASN A 1 107 ? -18.976 10.300 24.122 1.00 91.81 107 ASN A O 1
ATOM 867 N N . GLN A 1 108 ? -19.469 9.120 22.281 1.00 92.81 108 GLN A N 1
ATOM 868 C CA . GLN A 1 108 ? -18.569 9.904 21.422 1.00 92.81 108 GLN A CA 1
ATOM 869 C C . GLN A 1 108 ? -19.036 11.355 21.263 1.00 92.81 108 GLN A C 1
ATOM 871 O O . GLN A 1 108 ? -18.212 12.268 21.293 1.00 92.81 108 GLN A O 1
ATOM 876 N N . ALA A 1 109 ? -20.345 11.594 21.158 1.00 94.12 109 ALA A N 1
ATOM 877 C CA . ALA A 1 109 ? -20.903 12.937 21.067 1.00 94.12 109 ALA A CA 1
ATOM 878 C C . ALA A 1 109 ? -20.744 13.713 22.388 1.00 94.12 109 ALA A C 1
ATOM 880 O O . ALA A 1 109 ? -20.305 14.860 22.371 1.00 94.12 109 ALA A O 1
ATOM 881 N N . LEU A 1 110 ? -20.974 13.079 23.544 1.00 93.81 110 LEU A N 1
ATOM 882 C CA . LEU A 1 110 ? -20.666 13.667 24.853 1.00 93.81 110 LEU A CA 1
ATOM 883 C C . LEU A 1 110 ? -19.185 14.062 24.953 1.00 93.81 110 LEU A C 1
ATOM 885 O O . LEU A 1 110 ? -18.868 15.186 25.348 1.00 93.81 110 LEU A O 1
ATOM 889 N N . ARG A 1 111 ? -18.271 13.182 24.525 1.00 92.69 111 ARG A N 1
ATOM 890 C CA . ARG A 1 111 ? -16.835 13.498 24.472 1.00 92.69 111 ARG A CA 1
ATOM 891 C C . ARG A 1 111 ? -16.548 14.677 23.544 1.00 92.69 111 ARG A C 1
ATOM 893 O O . ARG A 1 111 ? -15.844 15.604 23.942 1.00 92.69 111 ARG A O 1
ATOM 900 N N . ALA A 1 112 ? -17.111 14.682 22.338 1.00 94.06 112 ALA A N 1
ATOM 901 C CA . ALA A 1 112 ? -16.938 15.760 21.367 1.00 94.06 112 ALA A CA 1
ATOM 902 C C . ALA A 1 112 ? -17.410 17.121 21.909 1.00 94.06 112 ALA A C 1
ATOM 904 O O . ALA A 1 112 ? -16.738 18.132 21.704 1.00 94.06 112 ALA A O 1
ATOM 905 N N . HIS A 1 113 ? -18.537 17.162 22.626 1.00 93.88 113 HIS A N 1
ATOM 906 C CA . HIS A 1 113 ? -19.104 18.393 23.190 1.00 93.88 113 HIS A CA 1
ATOM 907 C C . HIS A 1 113 ? -18.338 18.907 24.408 1.00 93.88 113 HIS A C 1
ATOM 909 O O . HIS A 1 113 ? -18.055 20.104 24.480 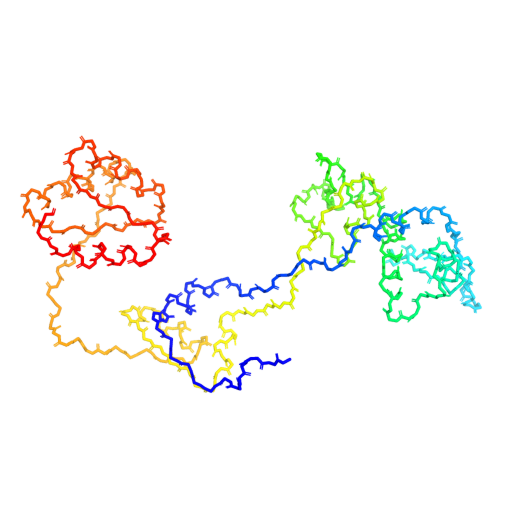1.00 93.88 113 HIS A O 1
ATOM 915 N N . TYR A 1 114 ? -17.981 18.024 25.343 1.00 91.25 114 TYR A N 1
ATOM 916 C CA . TYR A 1 114 ? -17.491 18.436 26.661 1.00 91.25 114 TYR A CA 1
ATOM 917 C C . TYR A 1 114 ? -15.975 18.311 26.849 1.00 91.25 114 TYR A C 1
ATOM 919 O O . TYR A 1 114 ? -15.403 19.079 27.624 1.00 91.25 114 TYR A O 1
ATOM 927 N N . ASN A 1 115 ? -15.304 17.399 26.140 1.00 90.88 115 ASN A N 1
ATOM 928 C CA . ASN A 1 115 ? -13.854 17.198 26.262 1.00 90.88 115 ASN A CA 1
ATOM 929 C C . ASN A 1 115 ? -13.066 17.903 25.154 1.00 90.88 115 ASN A C 1
ATOM 931 O O . ASN A 1 115 ? -11.941 18.329 25.397 1.00 90.88 115 ASN A O 1
ATOM 935 N N . PHE A 1 116 ? -13.650 18.061 23.964 1.00 91.75 116 PHE A N 1
ATOM 936 C CA . PHE A 1 116 ? -12.984 18.672 22.815 1.00 91.75 116 PHE A CA 1
ATOM 937 C C . PHE A 1 116 ? -13.527 20.075 22.540 1.00 91.75 116 PHE A C 1
ATOM 939 O O . PHE A 1 116 ? -14.732 20.313 22.482 1.00 91.75 116 PHE A O 1
ATOM 946 N N . LYS A 1 117 ? -12.611 21.025 22.352 1.00 91.44 117 LYS A N 1
ATOM 947 C CA . LYS A 1 117 ? -12.914 22.444 22.117 1.00 91.44 117 LYS A CA 1
ATOM 948 C C . LYS A 1 117 ? -12.251 22.934 20.836 1.00 91.44 117 LYS A C 1
ATOM 950 O O . LYS A 1 117 ? -11.065 22.652 20.627 1.00 91.44 117 LYS A O 1
ATOM 955 N N . GLN A 1 118 ? -13.011 23.691 20.046 1.00 92.94 118 GLN A N 1
ATOM 956 C CA . GLN A 1 118 ? -12.496 24.452 18.913 1.00 92.94 118 GLN A CA 1
ATOM 957 C C . GLN A 1 118 ? -11.414 25.434 19.392 1.00 92.94 118 GLN A C 1
ATOM 959 O O . GLN A 1 118 ? -11.471 25.922 20.521 1.00 92.94 118 GLN A O 1
ATOM 964 N N . ASP A 1 119 ? -10.400 25.651 18.558 1.00 89.56 119 ASP A N 1
ATOM 965 C CA . ASP A 1 119 ? -9.223 26.502 18.791 1.00 89.56 119 ASP A CA 1
ATOM 966 C C . ASP A 1 119 ? -8.291 26.041 19.926 1.00 89.56 119 ASP A C 1
ATOM 968 O O . ASP A 1 119 ? -7.311 26.710 20.245 1.00 89.56 119 ASP A O 1
ATOM 972 N N . VAL A 1 120 ? -8.552 24.861 20.499 1.00 89.62 120 VAL A N 1
ATOM 973 C CA . VAL A 1 120 ? -7.661 24.188 21.457 1.00 89.62 120 VAL A CA 1
ATOM 974 C C . VAL A 1 120 ? -7.231 22.828 20.915 1.00 89.62 120 VAL A C 1
ATOM 976 O O . VAL A 1 120 ? -6.042 22.555 20.801 1.00 89.62 120 VAL A O 1
ATOM 979 N N . HIS A 1 121 ? -8.197 21.984 20.544 1.00 92.44 121 HIS A N 1
ATOM 980 C CA . HIS A 1 121 ? -7.942 20.600 20.120 1.00 92.44 121 HIS A CA 1
ATOM 981 C C . HIS A 1 121 ? -8.100 20.410 18.603 1.00 92.44 121 HIS A C 1
ATOM 983 O O . HIS A 1 121 ? -7.512 19.505 18.011 1.00 92.44 121 HIS A O 1
ATOM 989 N N . TYR A 1 122 ? -8.913 21.249 17.961 1.00 94.62 122 TYR A N 1
ATOM 990 C CA . TYR A 1 122 ? -9.099 21.284 16.512 1.00 94.62 122 TYR A CA 1
ATOM 991 C C . TYR A 1 122 ? -9.425 22.688 16.026 1.00 94.62 122 TYR A C 1
ATOM 993 O O . TYR A 1 122 ? -9.848 23.547 16.794 1.00 94.62 122 TYR A O 1
ATOM 1001 N N . MET A 1 123 ? -9.297 22.877 14.718 1.00 93.38 123 MET A N 1
ATOM 1002 C CA . MET A 1 123 ? -9.775 24.049 13.990 1.00 93.38 123 MET A CA 1
ATOM 1003 C C . MET A 1 123 ? -10.648 23.596 12.827 1.00 93.38 123 MET A C 1
ATOM 1005 O O . MET A 1 123 ? -10.454 22.503 12.292 1.00 93.38 123 MET A O 1
ATOM 1009 N N . ILE A 1 124 ? -11.563 24.456 12.391 1.00 93.12 124 ILE A N 1
ATOM 1010 C CA . ILE A 1 124 ? -12.330 24.231 11.168 1.00 93.12 124 ILE A CA 1
ATOM 1011 C C . ILE A 1 124 ? -11.670 25.029 10.048 1.00 93.12 124 ILE A C 1
ATOM 1013 O O . ILE A 1 124 ? -11.570 26.253 10.121 1.00 93.12 124 ILE A O 1
ATOM 1017 N N . LYS A 1 125 ? -11.217 24.340 9.002 1.00 90.12 125 LYS A N 1
ATOM 1018 C CA . LYS A 1 125 ? -10.614 24.966 7.822 1.00 90.12 125 LYS A CA 1
ATOM 1019 C C . LYS A 1 125 ? -11.134 24.299 6.558 1.00 90.12 125 LYS A C 1
ATOM 1021 O O . LYS A 1 125 ? -11.202 23.077 6.496 1.00 90.12 125 LYS A O 1
ATOM 1026 N N . ASP A 1 126 ? -11.535 25.098 5.571 1.00 88.38 126 ASP A N 1
ATOM 1027 C CA . ASP A 1 126 ? -12.080 24.621 4.289 1.00 88.38 126 ASP A CA 1
ATOM 1028 C C . ASP A 1 126 ? -13.244 23.619 4.454 1.00 88.38 126 ASP A C 1
ATOM 1030 O O . ASP A 1 126 ? -13.363 22.637 3.717 1.00 88.38 126 ASP A O 1
ATOM 1034 N N . GLY A 1 127 ? -14.084 23.845 5.473 1.00 88.12 127 GLY A N 1
ATOM 1035 C CA . GLY A 1 127 ? -15.194 22.956 5.825 1.00 88.12 127 GLY A CA 1
ATOM 1036 C C . GLY A 1 127 ? -14.749 21.580 6.331 1.00 88.12 127 GLY A C 1
ATOM 1037 O O . GLY A 1 127 ? -15.441 20.597 6.084 1.00 88.12 127 GLY A O 1
ATOM 1038 N N . GLN A 1 128 ? -13.580 21.483 6.972 1.00 89.62 128 GLN A N 1
ATOM 1039 C CA . GLN A 1 128 ? -13.027 20.248 7.535 1.00 89.62 128 GLN A CA 1
ATOM 1040 C C . GLN A 1 128 ? -12.512 20.478 8.952 1.00 89.62 128 GLN A C 1
ATOM 1042 O O . GLN A 1 128 ? -11.920 21.518 9.243 1.00 89.62 128 GLN A O 1
ATOM 1047 N N . VAL A 1 129 ? -12.695 19.477 9.810 1.00 93.31 129 VAL A N 1
ATOM 1048 C CA . VAL A 1 129 ? -12.114 19.446 11.153 1.00 93.31 129 VAL A CA 1
ATOM 1049 C C . VAL A 1 129 ? -10.648 19.025 11.047 1.00 93.31 129 VAL A C 1
ATOM 1051 O O . VAL A 1 129 ? -10.325 17.961 10.525 1.00 93.31 129 VAL A O 1
ATOM 1054 N N . MET A 1 130 ? -9.750 19.869 11.546 1.00 91.69 130 MET A N 1
ATOM 1055 C CA . MET A 1 130 ? -8.303 19.672 11.507 1.00 91.69 130 MET A CA 1
ATOM 1056 C C . MET A 1 130 ? -7.769 19.586 12.930 1.00 91.69 130 MET A C 1
ATOM 1058 O O . MET A 1 130 ? -7.923 20.533 13.698 1.00 91.69 130 MET A O 1
ATOM 1062 N N . ILE A 1 131 ? -7.132 18.468 13.280 1.00 93.19 131 ILE A N 1
ATOM 1063 C CA . ILE A 1 131 ? -6.572 18.268 14.623 1.00 93.19 131 ILE A CA 1
ATOM 1064 C C . ILE A 1 131 ? -5.413 19.245 14.844 1.00 93.19 131 ILE A C 1
ATOM 1066 O O . ILE A 1 131 ? -4.557 19.409 13.968 1.00 93.19 131 ILE A O 1
ATOM 1070 N N . VAL A 1 132 ? -5.377 19.859 16.025 1.00 91.81 132 VAL A N 1
ATOM 1071 C CA . VAL A 1 132 ? -4.277 20.706 16.493 1.00 91.81 132 VAL A CA 1
ATOM 1072 C C . VAL A 1 132 ? -3.465 19.932 17.519 1.00 91.81 132 VAL A C 1
ATOM 1074 O O . VAL A 1 132 ? -4.015 19.286 18.407 1.00 91.81 132 VAL A O 1
ATOM 1077 N N . ASP A 1 133 ? -2.147 19.972 17.384 1.00 88.00 133 ASP A N 1
ATOM 1078 C CA . ASP A 1 133 ? -1.241 19.482 18.417 1.00 88.00 133 ASP A CA 1
ATOM 1079 C C . ASP A 1 133 ? -1.257 20.438 19.625 1.00 88.00 133 ASP A C 1
ATOM 1081 O O . ASP A 1 133 ? -0.838 21.589 19.500 1.00 88.00 133 ASP A O 1
ATOM 1085 N N . GLU A 1 134 ? -1.717 19.959 20.787 1.00 82.50 134 GLU A N 1
ATOM 1086 C CA . GLU A 1 134 ? -1.816 20.732 22.039 1.00 82.50 134 GLU A CA 1
ATOM 1087 C C . GLU A 1 134 ? -0.471 21.340 22.481 1.00 82.50 134 GLU A C 1
ATOM 1089 O O . GLU A 1 134 ? -0.458 22.382 23.134 1.00 82.50 134 GLU A O 1
ATOM 1094 N N . PHE A 1 135 ? 0.665 20.726 22.124 1.00 80.75 135 PHE A N 1
ATOM 1095 C CA . PHE A 1 135 ? 1.987 21.205 22.539 1.00 80.75 135 PHE A CA 1
ATOM 1096 C C . PHE A 1 135 ? 2.563 22.258 21.5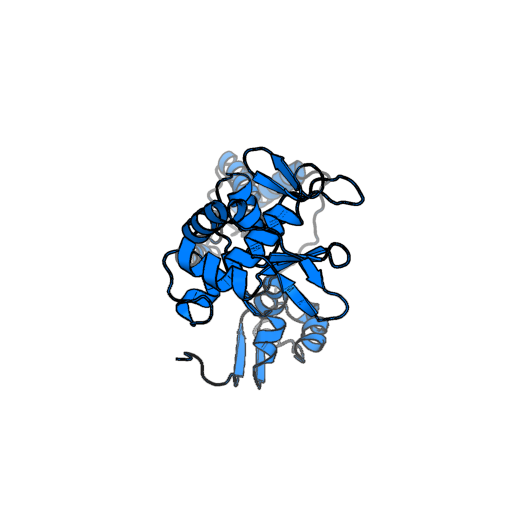96 1.00 80.75 135 PHE A C 1
ATOM 1098 O O . PHE A 1 135 ? 3.251 23.17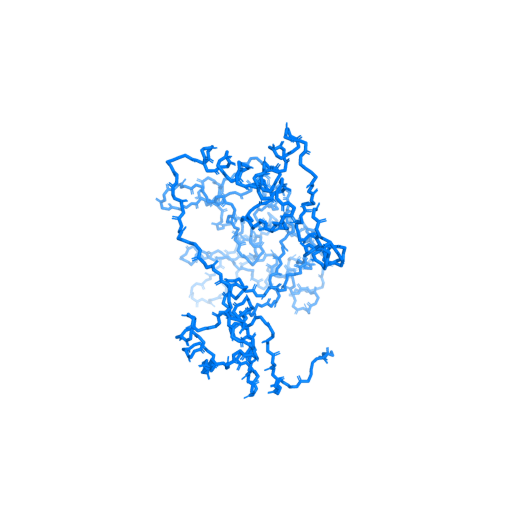8 22.036 1.00 80.75 135 PHE A O 1
ATOM 1105 N N . THR A 1 136 ? 2.334 22.106 20.290 1.00 85.44 136 THR A N 1
ATOM 1106 C CA . THR A 1 136 ? 2.994 22.934 19.267 1.00 85.44 136 THR A CA 1
ATOM 1107 C C . THR A 1 136 ? 2.057 23.909 18.562 1.00 85.44 136 THR A C 1
ATOM 1109 O O . THR A 1 136 ? 2.532 24.782 17.836 1.00 85.44 136 THR A O 1
ATOM 1112 N N . GLY A 1 137 ? 0.739 23.757 18.726 1.00 83.69 137 GLY A N 1
ATOM 1113 C CA . GLY A 1 137 ? -0.279 24.524 18.005 1.00 83.69 137 GLY A CA 1
ATOM 1114 C C . GLY A 1 137 ? -0.316 24.232 16.501 1.00 83.69 137 GLY A C 1
ATOM 1115 O O . GLY A 1 137 ? -0.979 24.941 15.744 1.00 83.69 137 GLY A O 1
ATOM 1116 N N . ARG A 1 138 ? 0.418 23.215 16.026 1.00 87.00 138 ARG A N 1
ATOM 1117 C CA . ARG A 1 138 ? 0.485 22.875 14.601 1.00 87.00 138 ARG A CA 1
ATOM 1118 C C . ARG A 1 138 ? -0.742 22.077 14.178 1.00 87.00 138 ARG A C 1
ATOM 1120 O O . ARG A 1 138 ? -1.152 21.135 14.852 1.00 87.00 138 ARG A O 1
ATOM 1127 N N . MET A 1 139 ? -1.277 22.419 13.009 1.00 87.31 139 MET A N 1
ATOM 1128 C CA . MET A 1 139 ? -2.320 21.629 12.355 1.00 87.31 139 MET A CA 1
ATOM 1129 C C . MET A 1 139 ? -1.738 20.316 11.823 1.00 87.31 139 MET A C 1
ATOM 1131 O O . MET A 1 139 ? -0.686 20.315 11.181 1.00 87.31 139 MET A O 1
ATOM 1135 N N . MET A 1 140 ? -2.457 19.215 12.034 1.00 83.69 140 MET A N 1
ATOM 1136 C CA . MET A 1 140 ? -2.115 17.879 11.539 1.00 83.69 140 MET A CA 1
ATOM 1137 C C . MET A 1 140 ? -3.067 17.460 10.402 1.00 83.69 140 MET A C 1
ATOM 1139 O O . MET A 1 140 ? -4.032 16.730 10.648 1.00 83.69 140 MET A O 1
ATOM 1143 N N . PRO A 1 141 ? -2.837 17.925 9.154 1.00 82.06 141 PRO A N 1
ATOM 1144 C CA . PRO A 1 141 ? -3.662 17.559 8.002 1.00 82.06 141 PRO A CA 1
ATOM 1145 C C . PRO A 1 141 ? -3.688 16.046 7.776 1.00 82.06 141 PRO A C 1
ATOM 1147 O O . PRO A 1 141 ? -2.664 15.375 7.875 1.00 82.06 141 PRO A O 1
ATOM 1150 N N . GLY A 1 142 ? -4.867 15.516 7.443 1.00 80.38 142 GLY A N 1
ATOM 1151 C CA . GLY A 1 142 ? -5.066 14.095 7.136 1.00 80.38 142 GLY A CA 1
ATOM 1152 C C . GLY A 1 142 ? -5.172 13.178 8.357 1.00 80.38 142 GLY A C 1
ATOM 1153 O O . GLY A 1 142 ? -5.501 12.005 8.199 1.00 80.38 142 GLY A O 1
ATOM 1154 N N . ARG A 1 143 ? -4.948 13.690 9.574 1.00 86.69 143 ARG A N 1
ATOM 1155 C CA . ARG A 1 143 ? -5.140 12.924 10.808 1.00 86.69 143 ARG A CA 1
ATOM 1156 C C . ARG A 1 143 ? -6.597 13.023 11.267 1.00 86.69 143 ARG A C 1
ATOM 1158 O O . ARG A 1 143 ? -7.140 14.120 11.369 1.00 86.69 143 ARG A O 1
ATOM 1165 N N . ARG A 1 144 ? -7.210 11.879 11.575 1.00 88.38 144 ARG A N 1
ATOM 1166 C CA . ARG A 1 144 ? -8.553 11.774 12.169 1.00 88.38 144 ARG A CA 1
ATOM 1167 C C . ARG A 1 144 ? -8.460 11.092 13.535 1.00 88.38 144 ARG A C 1
ATOM 1169 O O . ARG A 1 144 ? -7.514 10.347 13.793 1.00 88.38 144 ARG A O 1
ATOM 1176 N N . TRP A 1 145 ? -9.409 11.387 14.419 1.00 88.56 145 TRP A N 1
ATOM 1177 C CA . TRP A 1 145 ? -9.578 10.617 15.652 1.00 88.56 145 TRP A CA 1
ATOM 1178 C C . TRP A 1 145 ? -10.293 9.308 15.332 1.00 88.56 145 TRP A C 1
ATOM 1180 O O . TRP A 1 145 ? -11.215 9.299 14.524 1.00 88.56 145 TRP A O 1
ATOM 1190 N N . SER A 1 146 ? -9.859 8.222 15.965 1.00 84.56 146 SER A N 1
ATOM 1191 C CA . SER A 1 146 ? -10.452 6.895 15.807 1.00 84.56 146 SER A CA 1
ATOM 1192 C C . SER A 1 146 ? -11.800 6.773 16.528 1.00 84.56 146 SER A C 1
ATOM 1194 O O . SER A 1 146 ? -12.189 7.660 17.289 1.00 84.56 146 SER A O 1
ATOM 1196 N N . ASP A 1 147 ? -12.457 5.621 16.353 1.00 83.69 147 ASP A N 1
ATOM 1197 C CA . ASP A 1 147 ? -13.603 5.190 17.169 1.00 83.69 147 ASP A CA 1
ATOM 1198 C C . ASP A 1 147 ? -14.856 6.081 17.030 1.00 83.69 147 ASP A C 1
ATOM 1200 O O . ASP A 1 147 ? -15.649 6.223 17.957 1.00 83.69 147 ASP A O 1
ATOM 1204 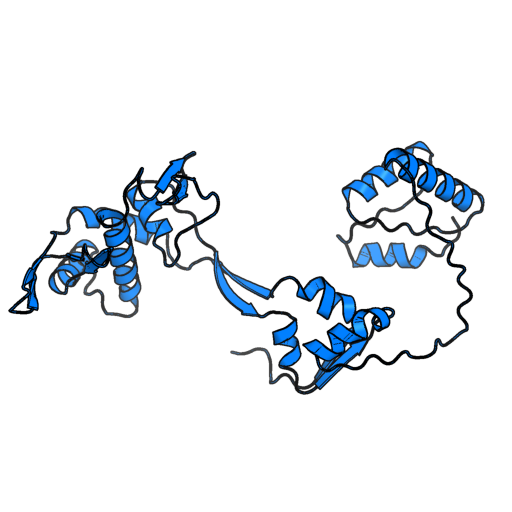N N . GLY A 1 148 ? -15.020 6.732 15.873 1.00 87.38 148 GLY A N 1
ATOM 1205 C CA . GLY A 1 148 ? -16.182 7.577 15.579 1.00 87.38 148 GLY A CA 1
ATOM 1206 C C . GLY A 1 148 ? -16.124 8.990 16.174 1.00 87.38 148 GLY A C 1
ATOM 1207 O O . GLY A 1 148 ? -16.991 9.825 15.910 1.00 87.38 148 GLY A O 1
ATOM 1208 N N . LEU A 1 149 ? -15.091 9.309 16.963 1.00 91.44 149 LEU A N 1
ATOM 1209 C CA . LEU A 1 149 ? -14.965 10.613 17.619 1.00 91.44 149 LEU A CA 1
ATOM 1210 C C . LEU A 1 149 ? -14.824 11.764 16.613 1.00 91.44 149 LEU A C 1
ATOM 1212 O O . LEU A 1 149 ? -15.366 12.848 16.829 1.00 91.44 149 LEU A O 1
ATOM 1216 N N . HIS A 1 150 ? -14.106 11.554 15.506 1.00 92.38 150 HIS A N 1
ATOM 1217 C CA . HIS A 1 150 ? -13.918 12.608 14.509 1.00 92.38 150 HIS A CA 1
ATOM 1218 C C . HIS A 1 150 ? -15.238 12.963 13.814 1.00 92.38 150 HIS A C 1
ATOM 1220 O O . HIS A 1 150 ? -15.532 14.138 13.626 1.00 92.38 150 HIS A O 1
ATOM 1226 N N . GLN A 1 151 ? -16.058 11.959 13.509 1.00 91.81 151 GLN A N 1
ATOM 1227 C CA . GLN A 1 151 ? -17.398 12.105 12.947 1.00 91.81 151 GLN A CA 1
ATOM 1228 C C . GLN A 1 151 ? -18.334 12.813 13.934 1.00 91.81 151 GLN A C 1
ATOM 1230 O O . GLN A 1 151 ? -19.113 13.672 13.527 1.00 91.81 151 GLN A O 1
ATOM 1235 N N . ALA A 1 152 ? -18.226 12.516 15.233 1.00 93.00 152 ALA A N 1
ATOM 1236 C CA . ALA A 1 152 ? -18.981 13.214 16.273 1.00 93.00 152 ALA A CA 1
ATOM 1237 C C . ALA A 1 152 ? -18.603 14.705 16.379 1.00 93.00 152 ALA A C 1
ATOM 1239 O O . ALA A 1 152 ? -19.483 15.546 16.551 1.00 93.00 152 ALA A O 1
ATOM 1240 N N . ILE A 1 153 ? -17.319 15.054 16.227 1.00 94.88 153 ILE A N 1
ATOM 1241 C CA . ILE A 1 153 ? -16.870 16.458 16.185 1.00 94.88 153 ILE A CA 1
ATOM 1242 C C . ILE A 1 153 ? -17.326 17.136 14.885 1.00 94.88 153 ILE A C 1
ATOM 1244 O O . ILE A 1 153 ? -17.795 18.269 14.926 1.00 94.88 153 ILE A O 1
ATOM 1248 N N . GLU A 1 154 ? -17.250 16.446 13.742 1.00 94.25 154 GLU A N 1
ATOM 1249 C CA . GLU A 1 154 ? -17.812 16.940 12.477 1.00 94.25 154 GLU A CA 1
ATOM 1250 C C . GLU A 1 154 ? -19.322 17.225 12.621 1.00 94.25 154 GLU A C 1
ATOM 1252 O O . GLU A 1 154 ? -19.779 18.276 12.180 1.00 94.25 154 GLU A O 1
ATOM 1257 N N . ALA A 1 155 ? -20.082 16.352 13.296 1.00 93.88 155 ALA A N 1
ATOM 1258 C CA . ALA A 1 155 ? -21.507 16.552 13.573 1.00 93.88 155 ALA A CA 1
ATOM 1259 C C . ALA A 1 155 ? -21.766 17.773 14.471 1.00 93.88 155 ALA A C 1
ATOM 1261 O O . ALA A 1 155 ? -22.557 18.637 14.093 1.00 93.88 155 ALA A O 1
ATOM 1262 N N . LYS A 1 156 ? -21.048 17.870 15.599 1.00 95.06 156 LYS A N 1
ATOM 1263 C CA . LYS A 1 156 ? -21.117 18.985 16.559 1.00 95.06 156 LYS A CA 1
ATOM 1264 C C . LYS A 1 156 ? -20.909 20.341 15.894 1.00 95.06 156 LYS A C 1
ATOM 1266 O O . LYS A 1 156 ? -21.624 21.296 16.179 1.00 95.06 156 LYS A O 1
ATOM 1271 N N . GLU A 1 157 ? -19.918 20.425 15.014 1.00 94.81 157 GLU A N 1
ATOM 1272 C CA . GLU A 1 157 ? -19.556 21.661 14.319 1.00 94.81 157 GLU A CA 1
ATOM 1273 C C . GLU A 1 157 ? -20.374 21.899 13.041 1.00 94.81 157 GLU A C 1
ATOM 1275 O O . GLU A 1 157 ? -20.085 22.813 12.266 1.00 94.81 157 GLU A O 1
ATOM 1280 N N . ASN A 1 158 ? -21.394 21.068 12.795 1.00 91.31 158 ASN A N 1
ATOM 1281 C CA . ASN A 1 158 ? -22.234 21.103 11.601 1.00 91.31 158 ASN A CA 1
ATOM 1282 C C . ASN A 1 158 ? -21.423 21.039 10.286 1.00 91.31 158 ASN A C 1
ATOM 1284 O O . ASN A 1 158 ? -21.772 21.637 9.265 1.00 91.31 158 ASN A O 1
ATOM 1288 N N . VAL A 1 159 ? -20.316 20.298 10.318 1.00 92.50 159 VAL A N 1
ATOM 1289 C CA . VAL A 1 159 ? -19.467 19.977 9.173 1.00 92.50 159 VAL A CA 1
ATOM 1290 C C . VAL A 1 159 ? -19.999 18.710 8.494 1.00 92.50 159 VAL A C 1
ATOM 1292 O O . VAL A 1 159 ? -20.606 17.835 9.116 1.00 92.50 159 VAL A O 1
ATOM 1295 N N . LYS A 1 160 ? -19.796 18.595 7.176 1.00 89.06 160 LYS A N 1
ATOM 1296 C CA . LYS A 1 160 ? -20.183 17.392 6.431 1.00 89.06 160 LYS A CA 1
ATOM 1297 C C . LYS A 1 160 ? -19.356 16.199 6.914 1.00 89.06 160 LYS A C 1
ATOM 1299 O O . LYS A 1 160 ? -18.157 16.142 6.640 1.00 89.06 160 LYS A O 1
ATOM 1304 N N . ILE A 1 161 ? -20.022 15.238 7.553 1.00 88.69 161 ILE A N 1
ATOM 1305 C CA . ILE A 1 161 ? -19.389 13.998 8.006 1.00 88.69 161 ILE A CA 1
ATOM 1306 C C . ILE A 1 161 ? -18.881 13.228 6.791 1.00 88.69 161 ILE A C 1
ATOM 1308 O O . ILE A 1 161 ? -19.608 13.014 5.814 1.00 88.69 161 ILE A O 1
ATOM 1312 N N . ARG A 1 162 ? -17.617 12.814 6.845 1.00 80.06 162 ARG A N 1
ATOM 1313 C CA . ARG A 1 162 ? -17.039 11.934 5.828 1.00 80.06 162 ARG A CA 1
ATOM 1314 C C . ARG A 1 162 ? -17.131 10.493 6.299 1.00 80.06 162 ARG A C 1
ATOM 1316 O O . ARG A 1 162 ? -16.676 10.171 7.394 1.00 80.06 162 ARG A O 1
ATOM 1323 N N . SER A 1 163 ? -17.687 9.633 5.448 1.00 71.62 163 SER A N 1
ATOM 1324 C CA . SER A 1 163 ? -17.634 8.190 5.654 1.00 71.62 163 SER A CA 1
ATOM 1325 C C . SER A 1 163 ? -16.174 7.758 5.719 1.00 71.62 163 SER A C 1
ATOM 1327 O O . SER A 1 163 ? -15.385 8.051 4.818 1.00 71.62 163 SER A O 1
ATOM 1329 N N . GLU A 1 164 ? -15.816 7.100 6.811 1.00 71.19 164 GLU A N 1
ATOM 1330 C CA . GLU A 1 164 ? -14.498 6.512 6.977 1.00 71.19 164 GLU A CA 1
ATOM 1331 C C . GLU A 1 164 ? -14.539 5.082 6.448 1.00 71.19 164 GLU A C 1
ATOM 1333 O O . GLU A 1 164 ? -15.489 4.336 6.696 1.00 71.19 164 GLU A O 1
ATOM 1338 N N . ASN A 1 165 ? -13.511 4.714 5.688 1.00 71.94 165 ASN A N 1
ATOM 1339 C CA . ASN A 1 165 ? -13.287 3.317 5.366 1.00 71.94 165 ASN A CA 1
ATOM 1340 C C . ASN A 1 165 ? -12.610 2.681 6.573 1.00 71.94 165 ASN A C 1
ATOM 1342 O O . ASN A 1 165 ? -11.522 3.102 6.967 1.00 71.94 165 ASN A O 1
ATOM 1346 N N . GLN A 1 166 ? -13.249 1.674 7.151 1.00 75.25 166 GLN A N 1
ATOM 1347 C CA . GLN A 1 166 ? -12.663 0.926 8.248 1.00 75.25 166 GLN A CA 1
ATOM 1348 C C . GLN A 1 166 ? -11.800 -0.200 7.686 1.00 75.25 166 GLN A C 1
ATOM 1350 O O . GLN A 1 166 ? -12.174 -0.891 6.735 1.00 75.25 166 GLN A O 1
ATOM 1355 N N . THR A 1 167 ? -10.641 -0.404 8.300 1.00 81.00 167 THR A N 1
ATOM 1356 C CA . THR A 1 167 ? -9.813 -1.581 8.050 1.00 81.00 167 THR A CA 1
ATOM 1357 C C . THR A 1 167 ? -10.405 -2.779 8.788 1.00 81.00 167 THR A C 1
ATOM 1359 O O . THR A 1 167 ? -10.354 -2.837 10.013 1.00 81.00 167 THR A O 1
ATOM 1362 N N . LEU A 1 168 ? -10.970 -3.727 8.039 1.00 85.19 168 LEU A N 1
ATOM 1363 C CA . LEU A 1 168 ? -11.618 -4.931 8.573 1.00 85.19 168 LEU A C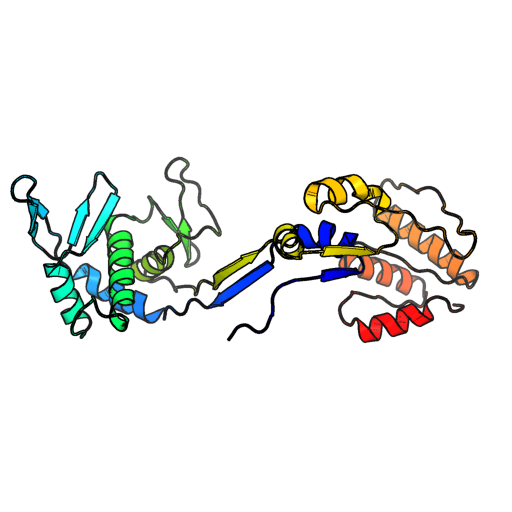A 1
ATOM 1364 C C . LEU A 1 168 ? -10.611 -6.050 8.849 1.00 85.19 168 LEU A C 1
ATOM 1366 O O . LEU A 1 168 ? -10.750 -6.805 9.807 1.00 85.19 168 LEU A O 1
ATOM 1370 N N . ALA A 1 169 ? -9.595 -6.170 7.996 1.00 87.38 169 ALA A N 1
ATOM 1371 C CA . ALA A 1 169 ? -8.529 -7.147 8.150 1.00 87.38 169 ALA A CA 1
ATOM 1372 C C . ALA A 1 169 ? -7.244 -6.639 7.499 1.00 87.38 169 ALA A C 1
ATOM 1374 O O . ALA A 1 169 ? -7.283 -6.026 6.430 1.00 87.38 169 ALA A O 1
ATOM 1375 N N . THR A 1 170 ? -6.113 -6.958 8.123 1.00 91.19 170 THR A N 1
ATOM 1376 C CA . THR A 1 170 ? -4.784 -6.642 7.598 1.00 91.19 170 THR A CA 1
ATOM 1377 C C . THR A 1 170 ? -3.859 -7.830 7.791 1.00 91.19 170 THR A C 1
ATOM 1379 O O . THR A 1 170 ? -3.814 -8.415 8.873 1.00 91.19 170 THR A O 1
ATOM 1382 N N . VAL A 1 171 ? -3.079 -8.161 6.767 1.00 93.75 171 VAL A N 1
ATOM 1383 C CA . VAL A 1 171 ? -1.985 -9.132 6.861 1.00 93.75 171 VAL A CA 1
ATOM 1384 C C . VAL A 1 171 ? -0.850 -8.695 5.943 1.00 93.75 171 VAL A C 1
ATOM 1386 O O . VAL A 1 171 ? -1.084 -8.191 4.851 1.00 93.75 171 VAL A O 1
ATOM 1389 N N . THR A 1 172 ? 0.398 -8.848 6.373 1.00 93.94 172 THR A N 1
ATOM 1390 C CA . THR A 1 172 ? 1.536 -8.608 5.477 1.00 93.94 172 THR A CA 1
ATOM 1391 C C . THR A 1 172 ? 1.782 -9.845 4.614 1.00 93.94 172 THR A C 1
ATOM 1393 O O . THR A 1 172 ? 1.500 -10.963 5.052 1.00 93.94 172 THR A O 1
ATOM 1396 N N . PHE A 1 173 ? 2.336 -9.680 3.411 1.00 92.62 173 PHE A N 1
ATOM 1397 C CA . PHE A 1 173 ? 2.693 -10.822 2.561 1.00 92.62 173 PHE A CA 1
ATOM 1398 C C . PHE A 1 173 ? 3.648 -11.790 3.266 1.00 92.62 173 PHE A C 1
ATOM 1400 O O . PHE A 1 173 ? 3.444 -13.003 3.199 1.00 92.62 173 PHE A O 1
ATOM 1407 N N . GLN A 1 174 ? 4.613 -11.261 4.029 1.00 92.31 174 GLN A N 1
ATOM 1408 C CA . GLN A 1 174 ? 5.534 -12.068 4.830 1.00 92.31 174 GLN A CA 1
ATOM 1409 C C . GLN A 1 174 ? 4.763 -12.992 5.778 1.00 92.31 174 GLN A C 1
ATOM 1411 O O . GLN A 1 174 ? 4.983 -14.200 5.800 1.00 92.31 174 GLN A O 1
ATOM 1416 N N . ASN A 1 175 ? 3.827 -12.432 6.550 1.00 93.12 175 ASN A N 1
ATOM 1417 C CA . ASN A 1 175 ? 3.061 -13.202 7.524 1.00 93.12 175 ASN A CA 1
ATOM 1418 C C . ASN A 1 175 ? 2.096 -14.175 6.850 1.00 93.12 175 ASN A C 1
ATOM 1420 O O . ASN A 1 175 ? 1.980 -15.305 7.310 1.00 93.12 175 ASN A O 1
ATOM 1424 N N . TYR A 1 176 ? 1.454 -13.775 5.751 1.00 95.19 176 TYR A N 1
ATOM 1425 C CA . TYR A 1 176 ? 0.540 -14.639 5.010 1.00 95.19 176 TYR A CA 1
ATOM 1426 C C . TYR A 1 176 ? 1.246 -15.883 4.456 1.00 95.19 176 TYR A C 1
ATOM 1428 O O . TYR A 1 176 ? 0.795 -17.003 4.683 1.00 95.19 176 TYR A O 1
ATOM 1436 N N . PHE A 1 177 ? 2.389 -15.720 3.784 1.00 95.81 177 PHE A N 1
ATOM 1437 C CA . PHE A 1 177 ? 3.113 -16.858 3.210 1.00 95.81 177 PHE A CA 1
ATOM 1438 C C . PHE A 1 177 ? 3.796 -17.738 4.262 1.00 95.81 177 PHE A C 1
ATOM 1440 O O . PHE A 1 177 ? 3.933 -18.941 4.052 1.00 95.81 177 PHE A O 1
ATOM 1447 N N . ARG A 1 178 ? 4.134 -17.187 5.434 1.00 93.62 178 ARG A N 1
ATOM 1448 C CA . ARG A 1 178 ? 4.616 -17.971 6.584 1.00 93.62 178 ARG A CA 1
ATOM 1449 C C . ARG A 1 178 ? 3.555 -18.876 7.213 1.00 93.62 178 ARG A C 1
ATOM 1451 O O . ARG A 1 178 ? 3.914 -19.729 8.018 1.00 93.62 178 ARG A O 1
ATOM 1458 N N . MET A 1 179 ? 2.274 -18.703 6.879 1.00 94.44 179 MET A N 1
ATOM 1459 C CA . MET A 1 179 ? 1.208 -19.594 7.349 1.00 94.44 179 MET A CA 1
ATOM 1460 C C . MET A 1 179 ? 1.169 -20.934 6.601 1.00 94.44 179 MET A C 1
ATOM 1462 O O . MET A 1 179 ? 0.485 -21.844 7.062 1.00 94.44 179 MET A O 1
ATOM 1466 N N . TYR A 1 180 ? 1.850 -21.061 5.457 1.00 96.88 180 TYR A N 1
ATOM 1467 C CA . TYR A 1 180 ? 1.915 -22.322 4.721 1.00 96.88 180 TYR A CA 1
ATOM 1468 C C . TYR A 1 180 ? 2.875 -23.301 5.405 1.00 96.88 180 TYR A C 1
ATOM 1470 O O . TYR A 1 180 ? 3.985 -22.921 5.772 1.00 96.88 180 TYR A O 1
ATOM 1478 N N . GLU A 1 181 ? 2.484 -24.575 5.519 1.00 96.25 181 GLU A N 1
ATOM 1479 C CA . GLU A 1 181 ? 3.352 -25.628 6.083 1.00 96.25 181 GLU A CA 1
ATOM 1480 C C . GLU A 1 181 ? 4.643 -25.810 5.272 1.00 96.25 181 GLU A C 1
ATOM 1482 O O . GLU A 1 181 ? 5.714 -26.062 5.824 1.00 96.25 181 GLU A O 1
ATOM 1487 N N . LYS A 1 182 ? 4.546 -25.656 3.949 1.00 97.00 182 LYS A N 1
ATOM 1488 C CA . LYS A 1 182 ? 5.680 -25.632 3.030 1.00 97.00 182 LYS A CA 1
ATOM 1489 C C . LYS A 1 182 ? 5.577 -24.415 2.116 1.00 97.00 182 LYS A C 1
ATOM 1491 O O . LYS A 1 182 ? 4.509 -24.108 1.587 1.00 97.00 182 LYS A O 1
ATOM 1496 N N . LEU A 1 183 ? 6.709 -23.769 1.867 1.00 97.62 183 LEU A N 1
ATOM 1497 C CA . LEU A 1 183 ? 6.834 -22.667 0.921 1.00 97.62 183 LEU A CA 1
ATOM 1498 C C . LEU A 1 183 ? 8.000 -22.957 -0.026 1.00 97.62 183 LEU A C 1
ATOM 1500 O O . LEU A 1 183 ? 9.017 -23.517 0.378 1.00 97.62 183 LEU A O 1
ATOM 1504 N N . ALA A 1 184 ? 7.833 -22.626 -1.297 1.00 97.44 184 ALA A N 1
ATOM 1505 C CA . ALA A 1 184 ? 8.886 -22.630 -2.300 1.00 97.44 184 ALA A CA 1
ATOM 1506 C C . ALA A 1 184 ? 8.639 -21.479 -3.279 1.00 97.44 184 ALA A C 1
ATOM 1508 O O . ALA A 1 184 ? 7.536 -20.936 -3.337 1.00 97.44 184 ALA A O 1
ATOM 1509 N N . GLY A 1 185 ? 9.642 -21.133 -4.076 1.00 96.62 185 GLY A N 1
ATOM 1510 C CA . GLY A 1 185 ? 9.467 -20.160 -5.142 1.00 96.62 185 GLY A CA 1
ATOM 1511 C C . GLY A 1 185 ? 10.512 -20.293 -6.234 1.00 96.62 185 GLY A C 1
ATOM 1512 O O . GLY A 1 185 ? 11.484 -21.037 -6.090 1.00 96.62 185 GLY A O 1
ATOM 1513 N N . MET A 1 186 ? 10.279 -19.590 -7.336 1.00 97.38 186 MET A N 1
ATOM 1514 C CA . MET A 1 186 ? 11.162 -19.559 -8.496 1.00 97.38 186 MET A CA 1
ATOM 1515 C C . MET A 1 186 ? 11.236 -18.144 -9.071 1.00 97.38 186 MET A C 1
ATOM 1517 O O . MET A 1 186 ? 10.272 -17.390 -9.001 1.00 97.38 186 MET A O 1
ATOM 1521 N N . THR A 1 187 ? 12.411 -17.776 -9.578 1.00 96.31 187 THR A N 1
ATOM 1522 C CA . THR A 1 187 ? 12.683 -16.510 -10.279 1.00 96.31 187 THR A CA 1
ATOM 1523 C C . THR A 1 187 ? 14.068 -16.590 -10.932 1.00 96.31 187 THR A C 1
ATOM 1525 O O . THR A 1 187 ? 14.891 -17.440 -10.570 1.00 96.31 187 THR A O 1
ATOM 1528 N N . GLY A 1 188 ? 14.350 -15.695 -11.879 1.00 94.81 188 GLY A N 1
ATOM 1529 C CA . GLY A 1 188 ? 15.675 -15.531 -12.476 1.00 94.81 188 GLY A CA 1
ATOM 1530 C C . GLY A 1 188 ? 16.673 -14.740 -11.618 1.00 94.81 188 GLY A C 1
ATOM 1531 O O . GLY A 1 188 ? 17.865 -14.755 -11.929 1.00 94.81 188 GLY A O 1
ATOM 1532 N N . THR A 1 189 ? 16.219 -14.054 -10.564 1.00 92.19 189 THR A N 1
ATOM 1533 C CA . THR A 1 189 ? 16.985 -12.986 -9.886 1.00 92.19 189 THR A CA 1
ATOM 1534 C C . THR A 1 189 ? 17.147 -13.146 -8.368 1.00 92.19 189 THR A C 1
ATOM 1536 O O . THR A 1 189 ? 17.728 -12.283 -7.723 1.00 92.19 189 THR A O 1
ATOM 1539 N N . ALA A 1 190 ? 16.775 -14.289 -7.782 1.00 90.19 190 ALA A N 1
ATOM 1540 C CA . ALA A 1 190 ? 16.781 -14.491 -6.323 1.00 90.19 190 ALA A CA 1
ATOM 1541 C C . ALA A 1 190 ? 18.167 -14.504 -5.651 1.00 90.19 190 ALA A C 1
ATOM 1543 O O . ALA A 1 190 ? 18.250 -14.390 -4.431 1.00 90.19 190 ALA A O 1
ATOM 1544 N N . ALA A 1 191 ? 19.258 -14.691 -6.401 1.00 91.19 191 ALA A N 1
ATOM 1545 C CA . ALA A 1 191 ? 20.588 -14.873 -5.811 1.00 91.19 191 ALA A CA 1
ATOM 1546 C C . ALA A 1 191 ? 21.077 -13.642 -5.028 1.00 91.19 191 ALA A C 1
ATOM 1548 O O . ALA A 1 191 ? 21.812 -13.801 -4.055 1.00 91.19 191 ALA A O 1
ATOM 1549 N N . THR A 1 192 ? 20.669 -12.433 -5.428 1.00 90.00 192 THR A N 1
ATOM 1550 C CA . THR A 1 192 ? 21.021 -11.195 -4.714 1.00 90.00 192 THR A CA 1
ATOM 1551 C C . THR A 1 192 ? 20.253 -11.058 -3.402 1.00 90.00 192 THR A C 1
ATOM 1553 O O . THR A 1 192 ? 20.830 -10.620 -2.411 1.00 90.00 192 THR A O 1
ATOM 1556 N N . GLU A 1 193 ? 19.008 -11.541 -3.363 1.00 91.44 193 GLU A N 1
ATOM 1557 C CA . GLU A 1 193 ? 18.100 -11.441 -2.210 1.00 91.44 193 GLU A CA 1
ATOM 1558 C C . GLU A 1 193 ? 18.117 -12.692 -1.310 1.00 91.44 193 GLU A C 1
ATOM 1560 O O . GLU A 1 193 ? 17.267 -12.871 -0.436 1.00 91.44 193 GLU A O 1
ATOM 1565 N N . ALA A 1 194 ? 19.099 -13.584 -1.483 1.00 93.12 194 ALA A N 1
ATOM 1566 C CA . ALA A 1 194 ? 19.167 -14.860 -0.764 1.00 93.12 194 ALA A CA 1
ATOM 1567 C C . ALA A 1 194 ? 19.165 -14.704 0.767 1.00 93.12 194 ALA A C 1
ATOM 1569 O O . ALA A 1 194 ? 18.581 -15.520 1.484 1.00 93.12 194 ALA A O 1
ATOM 1570 N N . MET A 1 195 ? 19.792 -13.639 1.275 1.00 93.12 195 MET A N 1
ATOM 1571 C CA . MET A 1 195 ? 19.804 -13.347 2.708 1.00 93.12 195 MET A CA 1
ATOM 1572 C C . MET A 1 195 ? 18.402 -13.011 3.230 1.00 93.12 195 MET A C 1
ATOM 1574 O O . MET A 1 195 ? 18.022 -13.489 4.300 1.00 93.12 195 MET A O 1
ATOM 1578 N N . GLU A 1 196 ? 17.627 -12.234 2.474 1.00 92.19 196 GLU A N 1
ATOM 1579 C CA . GLU A 1 196 ? 16.269 -11.845 2.846 1.00 92.19 196 GLU A CA 1
ATOM 1580 C C . GLU A 1 196 ? 15.334 -13.063 2.860 1.00 92.19 196 GLU A C 1
ATOM 1582 O O . GLU A 1 196 ? 14.639 -13.305 3.854 1.00 92.19 196 GLU A O 1
ATOM 1587 N N . PHE A 1 197 ? 15.406 -13.908 1.825 1.00 94.94 197 PHE A N 1
ATOM 1588 C CA . PHE A 1 197 ? 14.646 -15.160 1.753 1.00 94.94 197 PHE A CA 1
ATOM 1589 C C . PHE A 1 197 ? 14.930 -16.102 2.929 1.00 94.94 197 PHE A C 1
ATOM 1591 O O . PHE A 1 197 ? 13.997 -16.635 3.543 1.00 94.94 197 PHE A O 1
ATOM 1598 N N . SER A 1 198 ? 16.200 -16.264 3.302 1.00 94.25 198 SER A N 1
ATOM 1599 C CA . SER A 1 198 ? 16.588 -17.124 4.422 1.00 94.25 198 SER A CA 1
ATOM 1600 C C . SER A 1 198 ? 16.136 -16.549 5.771 1.00 94.25 198 SER A C 1
ATOM 1602 O O . SER A 1 198 ? 15.593 -17.261 6.625 1.00 94.25 198 SER A O 1
ATOM 1604 N N . GLN A 1 199 ? 16.288 -15.238 5.983 1.00 93.00 199 GLN A N 1
ATOM 1605 C CA . GLN A 1 199 ? 15.933 -14.610 7.256 1.00 93.00 199 GLN A CA 1
ATOM 1606 C C . GLN A 1 199 ? 14.420 -14.586 7.489 1.00 93.00 199 GLN A C 1
ATOM 1608 O O . GLN A 1 199 ? 13.975 -15.014 8.562 1.00 93.00 199 GLN A O 1
ATOM 1613 N N . ILE A 1 200 ? 13.650 -14.141 6.492 1.00 92.19 200 ILE A N 1
ATOM 1614 C CA . ILE A 1 200 ? 12.209 -13.890 6.614 1.00 92.19 200 ILE A CA 1
ATOM 1615 C C . ILE A 1 200 ? 11.395 -15.168 6.397 1.00 92.19 200 ILE A C 1
ATOM 1617 O O . ILE A 1 200 ? 10.493 -15.461 7.186 1.00 92.19 200 ILE A O 1
ATOM 1621 N N . TYR A 1 201 ? 11.728 -15.947 5.366 1.00 94.56 201 TYR A N 1
ATOM 1622 C CA . TYR A 1 201 ? 10.907 -17.070 4.899 1.00 94.56 201 TYR A CA 1
ATOM 1623 C C . TYR A 1 201 ? 11.527 -18.448 5.151 1.00 94.56 201 TYR A C 1
ATOM 1625 O O . TYR A 1 201 ? 10.862 -19.452 4.910 1.00 94.56 201 TYR A O 1
ATOM 1633 N N . LYS A 1 202 ? 12.769 -18.514 5.657 1.00 94.44 202 LYS A N 1
ATOM 1634 C CA . LYS A 1 202 ? 13.533 -19.769 5.813 1.00 94.44 202 LYS A CA 1
ATOM 1635 C C . LYS A 1 202 ? 13.687 -20.523 4.487 1.00 94.44 202 LYS A C 1
ATOM 1637 O O . LYS A 1 202 ? 13.667 -21.750 4.461 1.00 94.44 202 LYS A O 1
ATOM 1642 N N . LEU A 1 203 ? 13.824 -19.771 3.395 1.00 95.25 203 LEU A N 1
ATOM 1643 C CA . LEU A 1 203 ? 14.048 -20.305 2.057 1.00 95.25 203 LEU A CA 1
ATOM 1644 C C . LEU A 1 203 ? 15.517 -20.150 1.671 1.00 95.25 203 LEU A C 1
ATOM 1646 O O . LEU A 1 203 ? 16.059 -19.045 1.709 1.00 95.25 203 LEU A O 1
ATOM 1650 N N . ASP A 1 204 ? 16.129 -21.254 1.257 1.00 96.06 204 ASP A N 1
ATOM 1651 C CA . ASP A 1 204 ? 17.450 -21.247 0.638 1.00 96.06 204 ASP A CA 1
ATOM 1652 C C . ASP A 1 204 ? 17.325 -21.013 -0.870 1.00 96.06 204 ASP A C 1
ATOM 1654 O O . ASP A 1 204 ? 16.415 -21.529 -1.526 1.00 96.06 204 ASP A O 1
ATOM 1658 N N . VAL A 1 205 ? 18.264 -20.253 -1.437 1.00 96.81 205 VAL A N 1
ATOM 1659 C CA . VAL A 1 205 ? 18.309 -19.983 -2.878 1.00 96.81 205 VAL A CA 1
ATOM 1660 C C . VAL A 1 205 ? 19.275 -20.946 -3.552 1.00 96.81 205 VAL A C 1
ATOM 1662 O O . VAL A 1 205 ? 20.466 -20.976 -3.242 1.00 96.81 205 VAL A O 1
ATOM 1665 N N . VAL A 1 206 ? 18.766 -21.705 -4.521 1.00 96.81 206 VAL A N 1
ATOM 1666 C CA . VAL A 1 206 ? 19.561 -22.628 -5.335 1.00 96.81 206 VAL A CA 1
ATOM 1667 C C . VAL A 1 206 ? 19.641 -22.097 -6.761 1.00 96.81 206 VAL A C 1
ATOM 1669 O O . VAL A 1 206 ? 18.627 -21.968 -7.445 1.00 96.81 206 VAL A O 1
ATOM 1672 N N . VAL A 1 207 ? 20.858 -21.808 -7.228 1.00 96.06 207 VAL A N 1
ATOM 1673 C CA . VAL A 1 207 ? 21.097 -21.361 -8.607 1.00 96.06 207 VAL A CA 1
ATOM 1674 C C . VAL A 1 207 ? 21.115 -22.573 -9.532 1.00 96.06 207 VAL A C 1
ATOM 1676 O O . VAL A 1 207 ? 22.057 -23.366 -9.524 1.00 96.06 207 VAL A O 1
ATOM 1679 N N . ILE A 1 208 ? 20.067 -22.714 -10.340 1.00 96.62 208 ILE A N 1
ATOM 1680 C CA . ILE A 1 208 ? 19.953 -23.797 -11.318 1.00 96.62 208 ILE A CA 1
ATOM 1681 C C . ILE A 1 208 ? 20.763 -23.448 -12.578 1.00 96.62 208 ILE A C 1
ATOM 1683 O O . ILE A 1 208 ? 20.619 -22.340 -13.105 1.00 96.62 208 ILE A O 1
ATOM 1687 N N . PRO A 1 209 ? 21.606 -24.365 -13.097 1.00 95.94 209 PRO A N 1
ATOM 1688 C CA . PRO A 1 209 ? 22.323 -24.147 -14.348 1.00 95.94 209 PRO A CA 1
ATOM 1689 C C . PRO A 1 209 ? 21.379 -23.866 -15.520 1.00 95.94 209 PRO A C 1
ATOM 1691 O O . PRO A 1 209 ? 20.297 -24.441 -15.637 1.00 95.94 209 PRO A O 1
ATOM 1694 N N . THR A 1 210 ? 21.813 -22.998 -16.430 1.00 96.25 210 THR A N 1
ATOM 1695 C CA . THR A 1 210 ? 21.052 -22.687 -17.643 1.00 96.25 210 THR A CA 1
ATOM 1696 C C . THR A 1 210 ? 21.074 -23.861 -18.622 1.00 96.25 210 THR A C 1
ATOM 1698 O O . THR A 1 210 ? 22.077 -24.555 -18.766 1.00 96.25 210 THR A O 1
ATOM 1701 N N . ASN A 1 211 ? 19.974 -24.058 -19.354 1.00 96.50 211 ASN A N 1
ATOM 1702 C CA . ASN A 1 211 ? 19.878 -25.105 -20.380 1.00 96.50 211 ASN A CA 1
ATOM 1703 C C . ASN A 1 211 ? 20.886 -24.913 -21.536 1.00 96.50 211 ASN A C 1
ATOM 1705 O O . ASN A 1 211 ? 21.283 -25.864 -22.202 1.00 96.50 211 ASN A O 1
ATOM 1709 N N . ARG A 1 212 ? 21.287 -23.665 -21.809 1.00 96.06 212 ARG A N 1
ATOM 1710 C CA . ARG A 1 212 ? 22.292 -23.304 -22.818 1.00 96.06 212 ARG A CA 1
ATOM 1711 C C . ARG A 1 212 ? 23.220 -22.240 -22.259 1.00 96.06 212 ARG A C 1
ATOM 1713 O O . ARG A 1 212 ? 22.774 -21.380 -21.507 1.00 96.06 212 ARG A O 1
ATOM 1720 N N . SER A 1 213 ? 24.474 -22.253 -22.703 1.00 96.00 213 SER A N 1
ATOM 1721 C CA . SER A 1 213 ? 25.459 -21.235 -22.341 1.00 96.00 213 SER A CA 1
ATOM 1722 C C . SER A 1 213 ? 24.952 -19.827 -22.667 1.00 96.00 213 SER A C 1
ATOM 1724 O O . SER A 1 213 ? 24.510 -19.550 -23.784 1.00 96.00 213 SER A O 1
ATOM 1726 N N . LEU A 1 214 ? 25.029 -18.931 -21.684 1.00 94.38 214 LEU A N 1
ATOM 1727 C CA . LEU A 1 214 ? 24.628 -17.539 -21.841 1.00 94.38 214 LEU A CA 1
ATOM 1728 C C . LEU A 1 214 ? 25.640 -16.799 -22.729 1.00 94.38 214 LEU A C 1
ATOM 1730 O O . LEU A 1 214 ? 26.787 -16.609 -22.339 1.00 94.38 214 LEU A O 1
ATOM 1734 N N . ILE A 1 215 ? 25.197 -16.345 -23.903 1.00 96.75 215 ILE A N 1
ATOM 1735 C CA . ILE A 1 215 ? 26.019 -15.579 -24.863 1.00 96.75 215 ILE A CA 1
ATOM 1736 C C . ILE A 1 215 ? 25.644 -14.089 -24.927 1.00 96.75 215 ILE A C 1
ATOM 1738 O O . ILE A 1 215 ? 26.080 -13.370 -25.825 1.00 96.75 215 ILE A O 1
ATOM 1742 N N . ARG A 1 216 ? 24.799 -13.610 -24.003 1.00 96.19 216 ARG A N 1
ATOM 1743 C CA . ARG A 1 216 ? 24.368 -12.206 -23.962 1.00 96.19 216 ARG A CA 1
ATOM 1744 C C . ARG A 1 216 ? 25.534 -11.315 -23.533 1.00 96.19 216 ARG A C 1
ATOM 1746 O O . ARG A 1 216 ? 26.037 -11.445 -22.421 1.00 96.19 216 ARG A O 1
ATOM 1753 N N . THR A 1 217 ? 25.921 -10.374 -24.389 1.00 96.25 217 THR A N 1
ATOM 1754 C CA . THR A 1 217 ? 26.892 -9.329 -24.043 1.00 96.25 217 THR A CA 1
ATOM 1755 C C . THR A 1 217 ? 26.221 -8.264 -23.178 1.00 96.25 217 THR A C 1
ATOM 1757 O O . THR A 1 217 ? 25.298 -7.593 -23.637 1.00 96.25 217 THR A O 1
ATOM 1760 N N . ASN A 1 218 ? 26.687 -8.099 -21.939 1.00 94.88 218 ASN A N 1
ATOM 1761 C CA . ASN A 1 218 ? 26.276 -6.998 -21.069 1.00 94.88 218 ASN A CA 1
ATOM 1762 C C . ASN A 1 218 ? 27.322 -5.878 -21.185 1.00 94.88 218 ASN A C 1
ATOM 1764 O O . ASN A 1 218 ? 28.498 -6.098 -20.896 1.00 94.88 218 ASN A O 1
ATOM 1768 N N . TYR A 1 219 ? 26.901 -4.704 -21.648 1.00 95.50 219 TYR A N 1
ATOM 1769 C CA . TYR A 1 219 ? 27.757 -3.519 -21.735 1.00 95.50 219 TYR A CA 1
ATOM 1770 C C . TYR A 1 219 ? 27.773 -2.774 -20.390 1.00 95.50 219 TYR A C 1
ATOM 1772 O O . TYR A 1 219 ? 26.789 -2.867 -19.655 1.00 95.50 219 TYR A O 1
ATOM 1780 N N . PRO A 1 220 ? 28.858 -2.052 -20.053 1.00 96.25 220 PRO A N 1
ATOM 1781 C CA . PRO A 1 220 ? 28.908 -1.243 -18.839 1.00 96.25 220 PRO A CA 1
ATOM 1782 C C . PRO A 1 220 ? 27.911 -0.081 -18.890 1.00 96.25 220 PRO A C 1
ATOM 1784 O O . PRO A 1 220 ? 27.531 0.388 -19.967 1.00 96.25 220 PRO A O 1
ATOM 1787 N N . ASP A 1 221 ? 27.539 0.413 -17.712 1.00 96.31 221 ASP A N 1
ATOM 1788 C CA . ASP A 1 221 ? 26.631 1.546 -17.579 1.00 96.31 221 ASP A CA 1
ATOM 1789 C C . ASP A 1 221 ? 27.219 2.827 -18.180 1.00 96.31 221 ASP A C 1
ATOM 1791 O O . ASP A 1 221 ? 28.412 3.118 -18.061 1.00 96.31 221 ASP A O 1
ATOM 1795 N N . VAL A 1 222 ? 26.347 3.638 -18.784 1.00 96.06 222 VAL A N 1
ATOM 1796 C CA . VAL A 1 222 ? 26.704 4.952 -19.325 1.00 96.06 222 VAL A CA 1
ATOM 1797 C C . VAL A 1 222 ? 26.002 6.040 -18.520 1.00 96.06 222 VAL A C 1
ATOM 1799 O O . VAL A 1 222 ? 24.773 6.139 -18.508 1.00 96.06 222 VAL A O 1
ATOM 1802 N N . ILE A 1 223 ? 26.794 6.874 -17.846 1.00 96.31 223 ILE A N 1
ATOM 1803 C CA . ILE A 1 223 ? 26.310 7.914 -16.934 1.00 96.31 223 ILE A CA 1
ATOM 1804 C C . ILE A 1 223 ? 26.380 9.277 -17.629 1.00 96.31 223 ILE A C 1
ATOM 1806 O O . ILE A 1 223 ? 27.402 9.645 -18.205 1.00 96.31 223 ILE A O 1
ATOM 1810 N N . TYR A 1 224 ? 25.296 10.048 -17.543 1.00 96.56 224 TYR A N 1
ATOM 1811 C CA . TYR A 1 224 ? 25.192 11.392 -18.118 1.00 96.56 224 TYR A CA 1
ATOM 1812 C C . TYR A 1 224 ? 24.940 12.432 -17.030 1.00 96.56 224 TYR A C 1
ATOM 1814 O O . TYR A 1 224 ? 24.271 12.149 -16.036 1.00 96.56 224 TYR A O 1
ATOM 1822 N N . LYS A 1 225 ? 25.427 13.659 -17.250 1.00 96.56 225 LYS A N 1
ATOM 1823 C CA . LYS A 1 225 ? 25.266 14.775 -16.309 1.00 96.56 225 LYS A CA 1
ATOM 1824 C C . LYS A 1 225 ? 23.809 15.213 -16.183 1.00 96.56 225 LYS A C 1
ATOM 1826 O O . LYS A 1 225 ? 23.361 15.546 -15.089 1.00 96.56 225 LYS A O 1
ATOM 1831 N N . THR A 1 226 ? 23.070 15.232 -17.292 1.00 97.50 226 THR A N 1
ATOM 1832 C CA . THR A 1 226 ? 21.662 15.640 -17.303 1.00 97.50 226 THR A CA 1
ATOM 1833 C C . THR A 1 226 ? 20.746 14.557 -17.858 1.00 97.50 226 THR A C 1
ATOM 1835 O O . THR A 1 226 ? 21.106 13.775 -18.739 1.00 97.50 226 THR A O 1
ATOM 1838 N N . GLU A 1 227 ? 19.492 14.552 -17.395 1.00 94.62 227 GLU A N 1
ATOM 1839 C CA . GLU A 1 227 ? 18.477 13.652 -17.944 1.00 94.62 227 GLU A CA 1
ATOM 1840 C C . GLU A 1 227 ? 18.248 13.918 -19.443 1.00 94.62 227 GLU A C 1
ATOM 1842 O O . GLU A 1 227 ? 18.075 12.984 -20.221 1.00 94.62 227 GLU A O 1
ATOM 1847 N N . LYS A 1 228 ? 18.298 15.183 -19.874 1.00 94.75 228 LYS A N 1
ATOM 1848 C CA . LYS A 1 228 ? 18.117 15.550 -21.283 1.00 94.75 228 LYS A CA 1
ATOM 1849 C C . LYS A 1 228 ? 19.183 14.912 -22.179 1.00 94.75 228 LYS A C 1
ATOM 1851 O O . LYS A 1 228 ? 18.835 14.384 -23.233 1.00 94.75 228 LYS A O 1
ATOM 1856 N N . GLU A 1 229 ? 20.447 14.937 -21.759 1.00 96.25 229 GLU A N 1
ATOM 1857 C CA . GLU A 1 229 ? 21.547 14.273 -22.472 1.00 96.25 229 GLU A CA 1
ATOM 1858 C C . GLU A 1 229 ? 21.349 12.759 -22.509 1.00 96.25 229 GLU A C 1
ATOM 1860 O O . GLU A 1 229 ? 21.439 12.171 -23.583 1.00 96.25 229 GLU A O 1
ATOM 1865 N N . LYS A 1 230 ? 20.972 12.148 -21.377 1.00 97.06 230 LYS A N 1
ATOM 1866 C CA . LYS A 1 230 ? 20.675 10.712 -21.293 1.00 97.06 230 LYS A CA 1
ATOM 1867 C C . LYS A 1 230 ? 19.597 10.282 -22.291 1.00 97.06 230 LYS A C 1
ATOM 1869 O O . LYS A 1 230 ? 19.793 9.327 -23.033 1.00 97.06 230 LYS A O 1
ATOM 1874 N N . PHE A 1 231 ? 18.458 10.980 -22.329 1.00 96.38 231 PHE A N 1
ATOM 1875 C CA . PHE A 1 231 ? 17.368 10.645 -23.256 1.00 96.38 231 PHE A CA 1
ATOM 1876 C C . PHE A 1 231 ? 17.768 10.871 -24.713 1.00 96.38 231 PHE A C 1
ATOM 1878 O O . PHE A 1 231 ? 17.401 10.073 -25.569 1.00 96.38 231 PHE A O 1
ATOM 1885 N N . LYS A 1 232 ? 18.527 11.936 -25.004 1.00 95.94 232 LYS A N 1
ATOM 1886 C CA . LYS A 1 232 ? 19.041 12.173 -26.356 1.00 95.94 232 LYS A CA 1
ATOM 1887 C C . LYS A 1 232 ? 19.941 11.018 -26.802 1.00 95.94 232 LYS A C 1
ATOM 1889 O O . LYS A 1 232 ? 19.698 10.465 -27.867 1.00 95.94 232 LYS A O 1
ATOM 1894 N N . ALA A 1 233 ? 20.898 10.621 -25.965 1.00 96.56 233 ALA A N 1
ATOM 1895 C CA . ALA A 1 233 ? 21.815 9.529 -26.267 1.00 96.56 233 ALA A CA 1
ATOM 1896 C C . ALA A 1 233 ? 21.105 8.171 -26.388 1.00 96.56 233 ALA A C 1
ATOM 1898 O O . ALA A 1 233 ? 21.420 7.394 -27.284 1.00 96.56 233 ALA A O 1
ATOM 1899 N N . ALA A 1 234 ? 20.102 7.903 -25.545 1.00 96.38 234 ALA A N 1
ATOM 1900 C CA . ALA A 1 234 ? 19.274 6.705 -25.669 1.00 96.38 234 ALA A CA 1
ATOM 1901 C C . ALA A 1 234 ? 18.539 6.665 -27.020 1.00 96.38 234 ALA A C 1
ATOM 1903 O O . ALA A 1 234 ? 18.547 5.638 -27.691 1.00 96.38 234 ALA A O 1
ATOM 1904 N N . VAL A 1 235 ? 17.951 7.786 -27.453 1.00 96.94 235 VAL A N 1
ATOM 1905 C CA . VAL A 1 235 ? 17.286 7.890 -28.763 1.00 96.94 235 VAL A CA 1
ATOM 1906 C C . VAL A 1 235 ? 18.281 7.733 -29.916 1.00 96.94 235 VAL A C 1
ATOM 1908 O O . VAL A 1 235 ? 17.963 7.038 -30.876 1.00 96.94 235 VAL A O 1
ATOM 1911 N N . ASP A 1 236 ? 19.474 8.329 -29.816 1.00 96.75 236 ASP A N 1
ATOM 1912 C CA . ASP A 1 236 ? 20.549 8.159 -30.805 1.00 96.75 236 ASP A CA 1
ATOM 1913 C C . ASP A 1 236 ? 20.937 6.672 -30.948 1.00 96.75 236 ASP A C 1
ATOM 1915 O O . ASP A 1 236 ? 21.019 6.155 -32.063 1.00 96.75 236 ASP A O 1
ATOM 1919 N N . GLY A 1 237 ? 21.086 5.959 -29.826 1.00 96.06 237 GLY A N 1
ATOM 1920 C CA . GLY A 1 237 ? 21.378 4.523 -29.815 1.00 96.06 237 GLY A CA 1
ATOM 1921 C C . GLY A 1 237 ? 20.241 3.666 -30.379 1.00 96.06 237 GLY A C 1
ATOM 1922 O O . GLY A 1 237 ? 20.490 2.758 -31.173 1.00 96.06 237 GLY A O 1
ATOM 1923 N N . ILE A 1 238 ? 18.986 3.969 -30.029 1.00 96.44 238 ILE A N 1
ATOM 1924 C CA . ILE A 1 238 ? 17.809 3.282 -30.588 1.00 96.44 238 ILE A CA 1
ATOM 1925 C C . ILE A 1 238 ? 17.759 3.466 -32.107 1.00 96.44 238 ILE A C 1
ATOM 1927 O O . ILE A 1 238 ? 17.539 2.498 -32.831 1.00 96.44 238 ILE A O 1
ATOM 1931 N N . GLU A 1 239 ? 17.996 4.681 -32.605 1.00 96.25 239 GLU A N 1
ATOM 1932 C CA . GLU A 1 239 ? 17.997 4.971 -34.040 1.00 96.25 239 GLU A CA 1
ATOM 1933 C C . GLU A 1 239 ? 19.079 4.177 -34.786 1.00 96.25 239 GLU A C 1
ATOM 1935 O O . GLU A 1 239 ? 18.817 3.626 -35.857 1.00 96.25 239 GLU A O 1
ATOM 1940 N N . GLU A 1 240 ? 20.287 4.081 -34.226 1.00 96.06 240 GLU A N 1
ATOM 1941 C CA . GLU A 1 240 ? 21.372 3.292 -34.813 1.00 96.06 240 GLU A CA 1
ATOM 1942 C C . GLU A 1 240 ? 21.014 1.798 -34.897 1.00 96.06 240 GLU A C 1
ATOM 1944 O O . GLU A 1 240 ? 21.224 1.158 -35.931 1.00 96.06 240 GLU A O 1
ATOM 1949 N N . LEU A 1 241 ? 20.442 1.239 -33.826 1.00 95.06 241 LEU A N 1
ATOM 1950 C CA . LEU A 1 241 ? 20.025 -0.165 -33.769 1.00 95.06 241 LEU A CA 1
ATOM 1951 C C . LEU A 1 241 ? 18.855 -0.451 -34.716 1.00 95.06 241 LEU A C 1
ATOM 1953 O O . LEU A 1 241 ? 18.878 -1.456 -35.431 1.00 95.06 241 LEU A O 1
ATOM 1957 N N . TYR A 1 242 ? 17.889 0.464 -34.788 1.00 93.88 242 TYR A N 1
ATOM 1958 C CA . TYR A 1 242 ? 16.754 0.381 -35.701 1.00 93.88 242 TYR A CA 1
ATOM 1959 C C . TYR A 1 242 ? 17.203 0.419 -37.170 1.00 93.88 242 TYR A C 1
ATOM 1961 O O . TYR A 1 242 ? 16.779 -0.417 -37.966 1.00 93.88 242 TYR A O 1
ATOM 1969 N N . LYS A 1 243 ? 18.154 1.296 -37.533 1.00 93.56 243 LYS A N 1
ATOM 1970 C CA . LYS A 1 243 ? 18.765 1.317 -38.881 1.00 93.56 243 LYS A CA 1
ATOM 1971 C C . LYS A 1 243 ? 19.464 0.000 -39.228 1.00 93.56 243 LYS A C 1
ATOM 1973 O O . LYS A 1 243 ? 19.436 -0.424 -40.381 1.00 93.56 243 LYS A O 1
ATOM 1978 N N . LYS A 1 244 ? 20.049 -0.672 -38.231 1.00 94.75 244 LYS A N 1
ATOM 1979 C CA . LYS A 1 244 ? 20.636 -2.019 -38.356 1.00 94.75 244 LYS A CA 1
ATOM 1980 C C . LYS A 1 244 ? 19.601 -3.147 -38.285 1.00 94.75 244 LYS A C 1
ATOM 1982 O O . LYS A 1 244 ? 19.996 -4.310 -38.316 1.00 94.75 244 LYS A O 1
ATOM 1987 N N . ARG A 1 245 ? 18.303 -2.825 -38.196 1.00 92.12 245 ARG A N 1
ATOM 1988 C CA . ARG A 1 245 ? 17.187 -3.780 -38.104 1.00 92.12 245 ARG A CA 1
ATOM 1989 C C . ARG A 1 245 ? 17.283 -4.714 -36.892 1.00 92.12 245 ARG A C 1
ATOM 1991 O O . ARG A 1 245 ? 16.853 -5.865 -36.953 1.00 92.12 245 ARG A O 1
ATOM 1998 N N . ARG A 1 246 ? 17.872 -4.232 -35.792 1.00 92.88 246 ARG A N 1
ATOM 1999 C CA . ARG A 1 246 ? 17.961 -4.975 -34.532 1.00 92.88 246 ARG A CA 1
ATOM 2000 C C . ARG A 1 246 ? 16.783 -4.593 -33.627 1.00 92.88 246 ARG A C 1
ATOM 2002 O O . ARG A 1 246 ? 16.599 -3.396 -33.410 1.00 92.88 246 ARG A O 1
ATOM 2009 N N . PRO A 1 247 ? 16.031 -5.562 -33.075 1.00 94.50 247 PRO A N 1
ATOM 2010 C CA . PRO A 1 247 ? 14.964 -5.269 -32.125 1.00 94.50 247 PRO A CA 1
ATOM 2011 C C . PRO A 1 247 ? 15.515 -4.622 -30.854 1.00 94.50 247 PRO A C 1
ATOM 2013 O O . PRO A 1 247 ? 16.615 -4.951 -30.397 1.00 94.50 247 PRO A O 1
ATOM 2016 N N . VAL A 1 248 ? 14.735 -3.707 -30.279 1.00 94.44 248 VAL A N 1
ATOM 2017 C CA . VAL A 1 248 ? 15.102 -2.971 -29.067 1.00 94.44 248 VAL A CA 1
ATOM 2018 C C . VAL A 1 248 ? 13.935 -2.979 -28.089 1.00 94.44 248 VAL A C 1
ATOM 2020 O O . VAL A 1 248 ? 12.832 -2.555 -28.425 1.00 94.44 248 VAL A O 1
ATOM 2023 N N . LEU A 1 249 ? 14.205 -3.411 -26.859 1.00 95.25 249 LEU A N 1
ATOM 2024 C CA . LEU A 1 249 ? 13.296 -3.279 -25.726 1.00 95.25 249 LEU A CA 1
ATOM 2025 C C . LEU A 1 249 ? 13.875 -2.249 -24.755 1.00 95.25 249 LEU A C 1
ATOM 2027 O O . LEU A 1 249 ? 15.028 -2.370 -24.340 1.00 95.25 249 LEU A O 1
ATOM 2031 N N . VAL A 1 250 ? 13.084 -1.235 -24.400 1.00 95.31 250 VAL A N 1
ATOM 2032 C CA . VAL A 1 250 ? 13.509 -0.157 -23.499 1.00 95.31 250 VAL A CA 1
ATOM 2033 C C . VAL A 1 250 ? 12.665 -0.186 -22.233 1.00 95.31 250 VAL A C 1
ATOM 2035 O O . VAL A 1 250 ? 11.452 -0.011 -22.293 1.00 95.31 250 VAL A O 1
ATOM 2038 N N . GLY A 1 251 ? 13.317 -0.371 -21.085 1.00 94.88 251 GLY A N 1
ATOM 2039 C CA . GLY A 1 251 ? 12.682 -0.264 -19.773 1.00 94.88 251 GLY A CA 1
ATOM 2040 C C . GLY A 1 251 ? 12.715 1.170 -19.247 1.00 94.88 251 GLY A C 1
ATOM 2041 O O . GLY A 1 251 ? 13.750 1.838 -19.300 1.00 94.88 251 GLY A O 1
ATOM 2042 N N . THR A 1 252 ? 11.596 1.649 -18.705 1.00 92.94 252 THR A N 1
ATOM 2043 C CA . THR A 1 252 ? 11.556 2.893 -17.925 1.00 92.94 252 THR A CA 1
ATOM 2044 C C . THR A 1 252 ? 10.838 2.662 -16.598 1.00 92.94 252 THR A C 1
ATOM 2046 O O . THR A 1 252 ? 10.092 1.703 -16.448 1.00 92.94 252 THR A O 1
ATOM 2049 N N . ILE A 1 253 ? 11.067 3.554 -15.632 1.00 89.12 253 ILE A N 1
ATOM 2050 C CA . ILE A 1 253 ? 10.493 3.444 -14.282 1.00 89.12 253 ILE A CA 1
ATOM 2051 C C . ILE A 1 253 ? 9.132 4.139 -14.125 1.00 89.12 253 ILE A C 1
ATOM 2053 O O . ILE A 1 253 ? 8.533 4.062 -13.060 1.00 89.12 253 ILE A O 1
ATOM 2057 N N . SER A 1 254 ? 8.672 4.902 -15.123 1.00 88.44 254 SER A N 1
ATOM 2058 C CA . SER A 1 254 ? 7.401 5.628 -15.028 1.00 88.44 254 SER A CA 1
ATOM 2059 C C . SER A 1 254 ? 6.746 5.855 -16.387 1.00 88.44 254 SER A C 1
ATOM 2061 O O . SER A 1 254 ? 7.417 5.973 -17.418 1.00 88.44 254 SER A O 1
ATOM 2063 N N . ILE A 1 255 ? 5.417 5.983 -16.376 1.00 87.56 255 ILE A N 1
ATOM 2064 C CA . ILE A 1 255 ? 4.613 6.256 -17.576 1.00 87.56 255 ILE A CA 1
ATOM 2065 C C . ILE A 1 255 ? 5.048 7.580 -18.222 1.00 87.56 255 ILE A C 1
ATOM 2067 O O . ILE A 1 255 ? 5.295 7.619 -19.422 1.00 87.56 255 ILE A O 1
ATOM 2071 N N . ASP A 1 256 ? 5.267 8.635 -17.432 1.00 90.88 256 ASP A N 1
ATOM 2072 C CA . ASP A 1 256 ? 5.700 9.942 -17.950 1.00 90.88 256 ASP A CA 1
ATOM 2073 C C . ASP A 1 256 ? 7.026 9.869 -18.718 1.00 90.88 256 ASP A C 1
ATOM 2075 O O . ASP A 1 256 ? 7.209 10.525 -19.746 1.00 90.88 256 ASP A O 1
ATOM 2079 N N . LYS A 1 257 ? 7.969 9.046 -18.240 1.00 92.69 257 LYS A N 1
ATOM 2080 C CA . LYS A 1 257 ? 9.251 8.825 -18.920 1.00 92.69 257 LYS A CA 1
ATOM 2081 C C . LYS A 1 257 ? 9.071 8.030 -20.209 1.00 92.69 257 LYS A C 1
ATOM 2083 O O . LYS A 1 257 ? 9.728 8.358 -21.198 1.00 92.69 257 LYS A O 1
ATOM 2088 N N . SER A 1 258 ? 8.174 7.044 -20.211 1.00 92.81 258 SER A N 1
ATOM 2089 C CA . SER A 1 258 ? 7.799 6.294 -21.417 1.00 92.81 258 SER A CA 1
ATOM 2090 C C . SER A 1 258 ? 7.183 7.210 -22.475 1.00 92.81 258 SER A C 1
ATOM 2092 O O . SER A 1 258 ? 7.619 7.200 -23.625 1.00 92.81 258 SER A O 1
ATOM 2094 N N . GLU A 1 259 ? 6.249 8.078 -22.085 1.00 92.88 259 GLU A N 1
ATOM 2095 C CA . GLU A 1 259 ? 5.611 9.043 -22.989 1.00 92.88 259 GLU A CA 1
ATOM 2096 C C . GLU A 1 259 ? 6.605 10.084 -23.517 1.00 92.88 259 GLU A C 1
ATOM 2098 O O . GLU A 1 259 ? 6.635 10.384 -24.713 1.00 92.88 259 GLU A O 1
ATOM 2103 N N . LYS A 1 260 ? 7.494 10.596 -22.658 1.00 94.06 260 LYS A N 1
ATOM 2104 C CA . LYS A 1 260 ? 8.572 11.507 -23.068 1.00 94.06 260 LYS A CA 1
ATOM 2105 C C . LYS A 1 260 ? 9.501 10.858 -24.096 1.00 94.06 260 LYS A C 1
ATOM 2107 O O . LYS A 1 260 ? 9.859 11.505 -25.081 1.00 94.06 260 LYS A O 1
ATOM 2112 N N . LEU A 1 261 ? 9.883 9.593 -23.897 1.00 95.75 261 LEU A N 1
ATOM 2113 C CA . LEU A 1 261 ? 10.704 8.852 -24.858 1.00 95.75 261 LEU A CA 1
ATOM 2114 C C . LEU A 1 261 ? 9.955 8.623 -26.177 1.00 95.75 261 LEU A C 1
ATOM 2116 O O . LEU A 1 261 ? 10.502 8.901 -27.242 1.00 95.75 261 LEU A O 1
ATOM 2120 N N . SER A 1 262 ? 8.695 8.195 -26.098 1.00 95.88 262 SER A N 1
ATOM 2121 C CA . SER A 1 262 ? 7.791 8.008 -27.238 1.00 95.88 262 SER A CA 1
ATOM 2122 C C . SER A 1 262 ? 7.710 9.266 -28.106 1.00 95.88 262 SER A C 1
ATOM 2124 O O . SER A 1 262 ? 7.940 9.218 -29.315 1.00 95.88 262 SER A O 1
ATOM 2126 N N . GLN A 1 263 ? 7.519 10.440 -27.496 1.00 96.19 263 GLN A N 1
ATOM 2127 C CA . GLN A 1 263 ? 7.513 11.715 -28.218 1.00 96.19 263 GLN A CA 1
ATOM 2128 C C . GLN A 1 263 ? 8.837 12.006 -28.939 1.00 96.19 263 GLN A C 1
ATOM 2130 O O . GLN A 1 263 ? 8.825 12.509 -30.065 1.00 96.19 263 GLN A O 1
ATOM 2135 N N . LEU A 1 264 ? 9.981 11.707 -28.317 1.00 95.69 264 LEU A N 1
ATOM 2136 C CA . LEU A 1 264 ? 11.291 11.894 -28.948 1.00 95.69 264 LEU A CA 1
ATOM 2137 C C . LEU A 1 264 ? 11.501 10.936 -30.128 1.00 95.69 264 LEU A C 1
ATOM 2139 O O . LEU A 1 264 ? 12.036 11.358 -31.152 1.00 95.69 264 LEU A O 1
ATOM 2143 N N . LEU A 1 265 ? 11.038 9.690 -30.015 1.00 96.50 265 LEU A N 1
ATOM 2144 C CA . LEU A 1 265 ? 11.097 8.699 -31.092 1.00 96.50 265 LEU A CA 1
ATOM 2145 C C . LEU A 1 265 ? 10.167 9.065 -32.259 1.00 96.50 265 LEU A C 1
ATOM 2147 O O . LEU A 1 265 ? 10.582 8.982 -33.415 1.00 96.50 265 LEU A O 1
ATOM 2151 N N . ARG A 1 266 ? 8.952 9.567 -31.980 1.00 96.25 266 ARG A N 1
ATOM 2152 C CA . ARG A 1 266 ? 8.030 10.077 -33.017 1.00 96.25 266 ARG A CA 1
ATOM 2153 C C . ARG A 1 266 ? 8.646 11.223 -33.811 1.00 96.25 266 ARG A C 1
ATOM 2155 O O . ARG A 1 266 ? 8.537 11.235 -35.029 1.00 96.25 266 ARG A O 1
ATOM 2162 N N . LYS A 1 267 ? 9.355 12.147 -33.151 1.00 95.50 267 LYS A N 1
ATOM 2163 C CA . LYS A 1 267 ? 10.079 13.242 -33.830 1.00 95.50 267 LYS A CA 1
ATOM 2164 C C . LYS A 1 267 ? 11.168 12.749 -34.788 1.00 95.50 267 LYS A C 1
ATOM 2166 O O . LYS A 1 267 ? 11.553 13.497 -35.679 1.00 95.50 267 LYS A O 1
ATOM 2171 N N . ARG A 1 268 ? 11.663 11.520 -34.610 1.00 93.19 268 ARG A N 1
ATOM 2172 C CA . ARG A 1 268 ? 12.635 10.869 -35.504 1.00 93.19 268 ARG A CA 1
ATOM 2173 C C . ARG A 1 268 ? 12.006 9.858 -36.464 1.00 93.19 268 ARG A C 1
ATOM 2175 O O . ARG A 1 268 ? 12.740 9.164 -37.156 1.00 93.19 268 ARG A O 1
ATOM 2182 N N . ASN A 1 269 ? 10.674 9.779 -36.525 1.00 94.62 269 ASN A N 1
ATOM 2183 C CA . ASN A 1 269 ? 9.931 8.827 -37.356 1.00 94.62 269 ASN A CA 1
ATOM 2184 C C . ASN A 1 269 ? 10.315 7.354 -37.112 1.00 94.62 269 ASN A C 1
ATOM 2186 O O . ASN A 1 269 ? 10.331 6.551 -38.044 1.00 94.62 269 ASN A O 1
ATOM 2190 N N . ILE A 1 270 ? 10.619 6.989 -35.861 1.00 94.50 270 ILE A N 1
ATOM 2191 C CA . ILE A 1 270 ? 10.906 5.599 -35.480 1.00 94.50 270 ILE A CA 1
ATOM 2192 C C . ILE A 1 270 ? 9.601 4.947 -34.994 1.00 94.50 270 ILE A C 1
ATOM 2194 O O . ILE A 1 270 ? 9.035 5.425 -34.001 1.00 94.50 270 ILE A O 1
ATOM 2198 N N . PRO A 1 271 ? 9.097 3.886 -35.654 1.00 93.56 271 PRO A N 1
ATOM 2199 C CA . PRO A 1 271 ? 7.920 3.159 -35.194 1.00 93.56 271 PRO A CA 1
ATOM 2200 C C . PRO A 1 271 ? 8.229 2.448 -33.873 1.00 93.56 271 PRO A C 1
ATOM 2202 O O . PRO A 1 271 ? 9.312 1.904 -33.682 1.00 93.56 271 PRO A O 1
ATOM 2205 N N . HIS A 1 272 ? 7.290 2.491 -32.932 1.00 94.62 272 HIS A N 1
ATOM 2206 C CA . HIS A 1 272 ? 7.439 1.863 -31.622 1.00 94.62 272 HIS A CA 1
ATOM 2207 C C . HIS A 1 272 ? 6.072 1.636 -30.980 1.00 94.62 272 HIS A C 1
ATOM 2209 O O . HIS A 1 272 ? 5.094 2.310 -31.309 1.00 94.62 272 HIS A O 1
ATOM 2215 N N . ASN A 1 273 ? 6.035 0.721 -30.014 1.00 92.56 273 ASN A N 1
ATOM 2216 C CA . ASN A 1 273 ? 4.894 0.496 -29.136 1.00 92.56 273 ASN A CA 1
ATOM 2217 C C . ASN A 1 273 ? 5.263 0.901 -27.705 1.00 92.56 273 ASN A C 1
ATOM 2219 O O . ASN A 1 273 ? 6.396 0.697 -27.274 1.00 92.56 273 ASN A O 1
ATOM 2223 N N . VAL A 1 274 ? 4.302 1.463 -26.972 1.00 92.44 274 VAL A N 1
ATOM 2224 C CA . VAL A 1 274 ? 4.456 1.811 -25.553 1.00 92.44 274 VAL A CA 1
ATOM 2225 C C . VAL A 1 274 ? 3.579 0.870 -24.735 1.00 92.44 274 VAL A C 1
ATOM 2227 O O . VAL A 1 274 ? 2.388 0.738 -25.018 1.00 92.44 274 VAL A O 1
ATOM 2230 N N . LEU A 1 275 ? 4.178 0.214 -23.743 1.00 91.25 275 LEU A N 1
ATOM 2231 C CA . LEU A 1 275 ? 3.525 -0.744 -22.854 1.00 91.25 275 LEU A CA 1
ATOM 2232 C C . LEU A 1 275 ? 3.508 -0.139 -21.451 1.00 91.25 275 LEU A C 1
ATOM 2234 O O . LEU A 1 275 ? 4.566 0.146 -20.895 1.00 91.25 275 LEU A O 1
ATOM 2238 N N . ASN A 1 276 ? 2.315 0.102 -20.911 1.00 86.12 276 ASN A N 1
ATOM 2239 C CA . ASN A 1 276 ? 2.130 0.817 -19.645 1.00 86.12 276 ASN A CA 1
ATOM 2240 C C . ASN A 1 276 ? 1.548 -0.093 -18.549 1.00 86.12 276 ASN A C 1
ATOM 2242 O O . ASN A 1 276 ? 1.014 0.421 -17.567 1.00 86.12 276 ASN A O 1
ATOM 2246 N N . ALA A 1 277 ? 1.602 -1.419 -18.731 1.00 78.62 277 ALA A N 1
ATOM 2247 C CA . ALA A 1 277 ? 1.045 -2.428 -17.831 1.00 78.62 277 ALA A CA 1
ATOM 2248 C C . ALA A 1 277 ? -0.453 -2.231 -17.527 1.00 78.62 277 ALA A C 1
ATOM 2250 O O . ALA A 1 277 ? -0.932 -2.614 -16.464 1.00 78.62 277 ALA A O 1
ATOM 2251 N N . LYS A 1 278 ? -1.210 -1.632 -18.460 1.00 78.88 278 LYS A N 1
ATOM 2252 C CA . LYS A 1 278 ? -2.659 -1.399 -18.300 1.00 78.88 278 LYS A CA 1
ATOM 2253 C C . LYS A 1 278 ? -3.495 -2.526 -18.891 1.00 78.88 278 LYS A C 1
ATOM 2255 O O . LYS A 1 278 ? -4.573 -2.817 -18.384 1.00 78.88 278 LYS A O 1
ATOM 2260 N N . TYR A 1 279 ? -3.021 -3.141 -19.975 1.00 80.56 279 TYR A N 1
ATOM 2261 C CA . TYR A 1 279 ? -3.753 -4.185 -20.694 1.00 80.56 279 TYR A CA 1
ATOM 2262 C C . TYR A 1 279 ? -2.881 -5.425 -20.877 1.00 80.56 279 TYR A C 1
ATOM 2264 O O . TYR A 1 279 ? -2.421 -5.703 -21.985 1.00 80.56 279 TYR A O 1
ATOM 2272 N N . HIS A 1 280 ? -2.677 -6.187 -19.799 1.00 79.62 280 HIS A N 1
ATOM 2273 C CA . HIS A 1 280 ? -1.729 -7.310 -19.753 1.00 79.62 280 HIS A CA 1
ATOM 2274 C C . HIS A 1 280 ? -1.826 -8.262 -20.958 1.00 79.62 280 HIS A C 1
ATOM 2276 O O . HIS A 1 280 ? -0.814 -8.566 -21.581 1.00 79.62 280 HIS A O 1
ATOM 2282 N N . GLN A 1 281 ? -3.036 -8.674 -21.356 1.00 80.00 281 GLN A N 1
ATOM 2283 C CA . GLN A 1 281 ? -3.219 -9.611 -22.472 1.00 80.00 281 GLN A CA 1
ATOM 2284 C C . GLN A 1 281 ? -2.780 -9.032 -23.828 1.00 80.00 281 GLN A C 1
ATOM 2286 O O . GLN A 1 281 ? -2.148 -9.722 -24.626 1.00 80.00 281 GLN A O 1
ATOM 2291 N N . ARG A 1 282 ? -3.107 -7.764 -24.101 1.00 81.00 282 ARG A N 1
ATOM 2292 C CA . ARG A 1 282 ? -2.738 -7.097 -25.358 1.00 81.00 282 ARG A CA 1
ATOM 2293 C C . ARG A 1 282 ? -1.249 -6.774 -25.388 1.00 81.00 282 ARG A C 1
ATOM 2295 O O . ARG A 1 282 ? -0.606 -6.924 -26.420 1.00 81.00 282 ARG A O 1
ATOM 2302 N N . GLU A 1 283 ? -0.700 -6.345 -24.258 1.00 85.00 283 GLU A N 1
ATOM 2303 C CA . GLU A 1 283 ? 0.723 -6.041 -24.130 1.00 85.00 283 GLU A CA 1
ATOM 2304 C C . GLU A 1 283 ? 1.572 -7.306 -24.306 1.00 85.00 283 GLU A C 1
ATOM 2306 O O . GLU A 1 283 ? 2.557 -7.271 -25.039 1.00 85.00 283 GLU A O 1
ATOM 2311 N N . ALA A 1 284 ? 1.136 -8.449 -23.767 1.00 84.31 284 ALA A N 1
ATOM 2312 C CA . ALA A 1 284 ? 1.800 -9.735 -23.977 1.00 84.31 284 ALA A CA 1
ATOM 2313 C C . ALA A 1 284 ? 1.894 -10.124 -25.465 1.00 84.31 284 ALA A C 1
ATOM 2315 O O . ALA A 1 284 ? 2.933 -10.613 -25.906 1.00 84.31 284 ALA A O 1
ATOM 2316 N N . GLN A 1 285 ? 0.851 -9.858 -26.262 1.00 87.12 285 GLN A N 1
ATOM 2317 C CA . GLN A 1 285 ? 0.881 -10.102 -27.713 1.00 87.12 285 GLN A CA 1
ATOM 2318 C C . GLN A 1 285 ? 1.924 -9.234 -28.427 1.00 87.12 285 GLN A C 1
ATOM 2320 O O . GLN A 1 285 ? 2.587 -9.702 -29.350 1.00 87.12 285 GLN A O 1
ATOM 2325 N N . ILE A 1 286 ? 2.093 -7.985 -27.986 1.00 85.38 286 ILE A N 1
ATOM 2326 C CA . ILE A 1 286 ? 3.101 -7.071 -28.533 1.00 85.38 286 ILE A CA 1
ATOM 2327 C C . ILE A 1 286 ? 4.508 -7.530 -28.128 1.00 85.38 286 ILE A C 1
ATOM 2329 O O . ILE A 1 286 ? 5.399 -7.588 -28.973 1.00 85.38 286 ILE A O 1
ATOM 2333 N N . VAL A 1 287 ? 4.711 -7.909 -26.862 1.00 90.12 287 VAL A N 1
ATOM 2334 C CA . VAL A 1 287 ? 6.006 -8.406 -26.362 1.00 90.12 287 VAL A CA 1
ATOM 2335 C C . VAL A 1 287 ? 6.415 -9.697 -27.067 1.00 90.12 287 VAL A C 1
ATOM 2337 O O . VAL A 1 287 ? 7.578 -9.840 -27.436 1.00 90.12 287 VAL A O 1
ATOM 2340 N N . ALA A 1 288 ? 5.470 -10.602 -27.335 1.00 90.00 288 ALA A N 1
ATOM 2341 C CA . ALA A 1 288 ? 5.735 -11.828 -28.088 1.00 90.00 288 ALA A CA 1
ATOM 2342 C C . ALA A 1 288 ? 6.318 -11.550 -29.486 1.00 90.00 288 ALA A C 1
ATOM 2344 O O . ALA A 1 288 ? 7.094 -12.352 -30.002 1.00 90.00 288 ALA A O 1
ATOM 2345 N N . GLN A 1 289 ? 5.985 -10.400 -30.080 1.00 88.75 289 GLN A N 1
ATOM 2346 C CA . GLN A 1 289 ? 6.500 -9.970 -31.379 1.00 88.75 289 GLN A CA 1
ATOM 2347 C C . GLN A 1 289 ? 7.763 -9.095 -31.286 1.00 88.75 289 GLN A C 1
ATOM 2349 O O . GLN A 1 289 ? 8.375 -8.805 -32.310 1.00 88.75 289 GLN A O 1
ATOM 2354 N N . ALA A 1 290 ? 8.208 -8.706 -30.087 1.00 89.38 290 ALA A N 1
ATOM 2355 C CA . ALA A 1 290 ? 9.304 -7.750 -29.903 1.00 89.38 290 ALA A CA 1
ATOM 2356 C C . ALA A 1 290 ? 10.677 -8.264 -30.373 1.00 89.38 290 ALA A C 1
ATOM 2358 O O . ALA A 1 290 ? 11.606 -7.477 -30.523 1.00 89.38 290 ALA A O 1
ATOM 2359 N N . GLY A 1 291 ? 10.819 -9.574 -30.603 1.00 89.50 291 GLY A N 1
ATOM 2360 C CA . GLY A 1 291 ? 12.027 -10.183 -31.168 1.00 89.50 291 GLY A CA 1
ATOM 2361 C C . GLY A 1 291 ? 12.089 -10.187 -32.700 1.00 89.50 291 GLY A C 1
ATOM 2362 O O . GLY A 1 291 ? 13.082 -10.662 -33.252 1.00 89.50 291 GLY A O 1
ATOM 2363 N N . HIS A 1 292 ? 11.047 -9.711 -33.391 1.00 85.62 292 HIS A N 1
ATOM 2364 C CA . HIS A 1 292 ? 11.032 -9.637 -34.851 1.00 85.62 292 HIS A CA 1
ATOM 2365 C C . HIS A 1 292 ? 11.943 -8.526 -35.385 1.00 85.62 292 HIS A C 1
ATOM 2367 O O . HIS A 1 292 ? 12.446 -7.669 -34.663 1.00 85.62 292 HIS A O 1
ATOM 2373 N N . LEU A 1 293 ? 12.204 -8.597 -36.686 1.00 80.44 293 LEU A N 1
ATOM 2374 C CA . LEU A 1 293 ? 13.065 -7.659 -37.379 1.00 80.44 293 LEU A CA 1
ATOM 2375 C C . LEU A 1 293 ? 12.316 -6.353 -37.688 1.00 80.44 293 LEU A C 1
ATOM 2377 O O . LEU A 1 293 ? 11.365 -6.375 -38.469 1.00 80.44 293 LEU A O 1
ATOM 2381 N N . GLY A 1 294 ? 12.832 -5.236 -37.165 1.00 59.03 294 GLY A N 1
ATOM 2382 C CA . GLY A 1 294 ? 12.288 -3.885 -37.376 1.00 59.03 294 GLY A CA 1
ATOM 2383 C C . GLY A 1 294 ? 11.094 -3.570 -36.489 1.00 59.03 294 GLY A C 1
ATOM 2384 O O . GLY A 1 294 ? 10.363 -2.631 -36.867 1.00 59.03 294 GLY A O 1
#